Protein 4ALZ (pdb70)

Sequence (194 aa):
QLVEQEEVRRLLATAAYKKDVVLTSPKEGEPWLLTGYIQDNHARRLSSLQNNFLESSHGIPFRLELRSMEELRQQGAEFILQRLGYHHGGIEEVSLAPQAGWLQLNGEVSEEIQKQKIDSSLLQAEVPGLLGVENKVVRIAPNQRKRLDALLEQFGLDSSDFTTVNVKGELIELLRRGQVNDEKLSSFNQLQQQTFRRQEFGNRPKLELVNV

Structure (mmCIF, N/CA/C/O backbone):
data_4ALZ
#
_entry.id   4ALZ
#
_cell.length_a   37.990
_cell.length_b   51.550
_cell.length_c   50.630
_cell.angle_alpha   90.00
_cell.angle_beta   106.08
_cell.angle_gamma   90.00
#
_symmetry.space_group_name_H-M   'P 1 21 1'
#
loop_
_entity.id
_entity.type
_entity.pdbx_description
1 polymer 'YOP PROTEINS TRANSLOCATION PROTEIN D'
2 non-polymer 'PHOSPHATE ION'
3 non-polymer GLYCEROL
4 water water
#
loop_
_atom_site.group_PDB
_atom_site.id
_atom_site.type_symbol
_atom_site.label_atom_id
_atom_site.label_alt_id
_atom_site.label_comp_id
_atom_site.label_asym_id
_atom_site.label_entity_id
_atom_site.label_seq_id
_atom_site.pdbx_PDB_ins_code
_atom_site.Cartn_x
_atom_site.Cartn_y
_atom_site.Cartn_z
_atom_site.occupancy
_atom_site.B_iso_or_equiv
_atom_site.auth_seq_id
_atom_site.auth_comp_id
_atom_site.auth_asym_id
_atom_site.auth_atom_id
_atom_site.pdbx_PDB_model_num
ATOM 1 N N . GLN A 1 5 ? -13.181 -5.229 -26.495 1.00 45.28 154 GLN A N 1
ATOM 2 C CA . GLN A 1 5 ? -12.852 -6.334 -27.393 1.00 37.98 154 GLN A CA 1
ATOM 3 C C . GLN A 1 5 ? -12.001 -7.404 -26.701 1.00 35.22 154 GLN A C 1
ATOM 4 O O . GLN A 1 5 ? -11.948 -7.462 -25.467 1.00 28.04 154 GLN A O 1
ATOM 10 N N . LEU A 1 6 ? -11.327 -8.230 -27.501 1.00 26.15 155 LEU A N 1
ATOM 11 C CA . LEU A 1 6 ? -10.668 -9.441 -27.006 1.00 26.68 155 LEU A CA 1
ATOM 12 C C . LEU 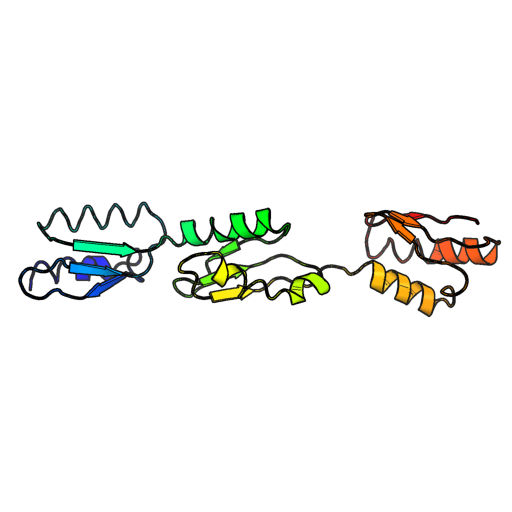A 1 6 ? -9.588 -9.203 -25.946 1.00 21.89 155 LEU A C 1
ATOM 13 O O . LEU A 1 6 ? -9.635 -9.803 -24.864 1.00 24.58 155 LEU A O 1
ATOM 18 N N . VAL A 1 7 ? -8.606 -8.370 -26.252 1.00 22.40 156 VAL A N 1
ATOM 19 C CA . VAL A 1 7 ? -7.534 -8.132 -25.291 1.00 21.03 156 VAL A CA 1
ATOM 20 C C . VAL A 1 7 ? -8.079 -7.518 -23.998 1.00 22.19 156 VAL A C 1
ATOM 21 O O . VAL A 1 7 ? -7.712 -7.961 -22.916 1.00 20.66 156 VAL A O 1
ATOM 25 N N . GLU A 1 8 ? -8.986 -6.549 -24.093 1.00 19.54 157 GLU A N 1
ATOM 26 C CA . GLU A 1 8 ? -9.618 -6.022 -22.881 1.00 17.35 157 GLU A CA 1
ATOM 27 C C . GLU A 1 8 ? -10.333 -7.114 -22.087 1.00 19.10 157 GLU A C 1
ATOM 28 O O . GLU A 1 8 ? -10.234 -7.159 -20.859 1.00 15.09 157 GLU A O 1
ATOM 34 N N . GLN A 1 9 ? -11.021 -8.015 -22.778 1.00 17.48 158 GLN A N 1
ATOM 35 C CA . GLN A 1 9 ? -11.675 -9.145 -22.119 1.00 17.82 158 GLN A CA 1
ATOM 36 C C . GLN A 1 9 ? -10.671 -10.049 -21.384 1.00 16.42 158 GLN A C 1
ATOM 37 O O . GLN A 1 9 ? -10.941 -10.484 -20.259 1.00 15.95 158 GLN A O 1
ATOM 43 N N A GLU A 1 10 ? -9.548 -10.341 -22.038 0.53 16.50 159 GLU A N 1
ATOM 44 N N B GLU A 1 10 ? -9.539 -10.335 -22.015 0.47 16.50 159 GLU A N 1
ATOM 45 C CA A GLU A 1 10 ? -8.476 -11.147 -21.453 0.53 18.29 159 GLU A CA 1
ATOM 46 C CA B GLU A 1 10 ? -8.510 -11.160 -21.394 0.47 18.28 159 GLU A CA 1
ATOM 47 C C A GLU A 1 10 ? -7.924 -10.481 -20.189 0.53 16.13 159 GLU A C 1
ATOM 48 C C B GLU A 1 10 ? -7.966 -10.471 -20.145 0.47 16.19 159 GLU A C 1
ATOM 49 O O A GLU A 1 10 ? -7.700 -11.138 -19.164 0.53 16.38 159 GLU A O 1
ATOM 50 O O B GLU A 1 10 ? -7.791 -11.098 -19.087 0.47 16.15 159 GLU A O 1
ATOM 61 N N . VAL A 1 11 ? -7.724 -9.171 -20.253 1.00 14.94 160 VAL A N 1
ATOM 62 C CA . VAL A 1 11 ? -7.211 -8.416 -19.116 1.00 14.36 160 VAL A CA 1
ATOM 63 C C . VAL A 1 11 ? -8.228 -8.400 -17.981 1.00 13.87 160 VAL A C 1
ATOM 64 O O . VAL A 1 11 ? -7.895 -8.650 -16.821 1.00 11.59 160 VAL A O 1
ATOM 68 N N . ARG A 1 12 ? -9.482 -8.125 -18.296 1.00 12.64 161 ARG A N 1
ATOM 69 C CA . ARG A 1 12 ? -10.494 -8.129 -17.266 1.00 12.15 161 ARG A CA 1
ATOM 70 C C . ARG A 1 12 ? -10.724 -9.517 -16.639 1.00 11.56 161 ARG A C 1
ATOM 71 O O . ARG A 1 12 ? -11.080 -9.609 -15.478 1.00 12.53 161 ARG A O 1
ATOM 79 N N . ARG A 1 13 ? -10.472 -10.587 -17.392 1.00 12.94 162 ARG A N 1
ATOM 80 C CA . ARG A 1 13 ? -10.560 -11.937 -16.822 1.00 12.86 162 ARG A CA 1
ATOM 81 C C . ARG A 1 13 ? -9.479 -12.100 -15.721 1.00 11.63 162 ARG A C 1
ATOM 82 O O . ARG A 1 13 ? -9.738 -12.672 -14.653 1.00 13.02 162 ARG A O 1
ATOM 90 N N . LEU A 1 14 ? -8.299 -11.546 -15.976 1.00 11.61 163 LEU A N 1
ATOM 91 C CA . LEU A 1 14 ? -7.213 -11.568 -14.994 1.00 9.87 163 LEU A CA 1
ATOM 92 C C . LEU A 1 14 ? -7.620 -10.715 -13.803 1.00 11.29 163 LEU A C 1
ATOM 93 O O . LEU A 1 14 ? -7.399 -11.081 -12.650 1.00 9.25 163 LEU A O 1
ATOM 98 N N . LEU A 1 15 ? -8.217 -9.560 -14.069 1.00 10.00 164 LEU A N 1
ATOM 99 C CA . LEU A 1 15 ? -8.657 -8.694 -12.982 1.00 9.52 164 LEU A CA 1
ATOM 100 C C . LEU A 1 15 ? -9.806 -9.263 -12.129 1.00 8.70 164 LEU A C 1
ATOM 101 O O . LEU A 1 15 ? -10.041 -8.806 -11.014 1.00 11.87 164 LEU A O 1
ATOM 106 N N . ALA A 1 16 ? -10.491 -10.287 -12.634 1.00 10.45 165 ALA A N 1
ATOM 107 C CA . ALA A 1 16 ? -11.528 -10.968 -11.862 1.00 11.51 165 ALA A CA 1
ATOM 108 C C . ALA A 1 16 ? -10.965 -12.020 -10.906 1.00 13.15 165 ALA A C 1
ATOM 109 O O . ALA A 1 16 ? -11.695 -12.587 -10.093 1.00 15.01 165 ALA A O 1
ATOM 111 N N . THR A 1 17 ? -9.652 -12.259 -10.972 1.00 9.33 166 THR A N 1
ATOM 112 C CA . THR A 1 17 ? -9.032 -13.183 -10.011 1.00 10.98 166 THR A CA 1
ATOM 113 C C . THR A 1 17 ? -8.767 -12.479 -8.685 1.00 8.77 166 THR A C 1
ATOM 114 O O . THR A 1 17 ? -8.715 -11.244 -8.600 1.00 10.62 166 THR A O 1
ATOM 118 N N . ALA A 1 18 ? -8.560 -13.273 -7.634 1.00 10.13 167 ALA A N 1
ATOM 119 C CA . ALA A 1 18 ? -8.475 -12.710 -6.304 1.00 10.42 167 ALA A CA 1
ATOM 120 C C . ALA A 1 18 ? -7.237 -11.821 -6.104 1.00 8.63 167 ALA A C 1
ATOM 121 O O . ALA A 1 18 ? -7.333 -10.817 -5.399 1.00 9.28 167 ALA A O 1
ATOM 123 N N . ALA A 1 19 ? -6.117 -12.138 -6.765 1.00 8.81 168 ALA A N 1
ATOM 124 C CA . ALA A 1 19 ? -4.906 -11.311 -6.620 1.00 8.92 168 ALA A CA 1
ATOM 125 C C . ALA A 1 19 ? -5.137 -9.886 -7.107 1.00 7.62 168 ALA A C 1
ATOM 126 O O . ALA A 1 19 ? -4.458 -8.953 -6.668 1.00 9.71 168 ALA A O 1
ATOM 128 N N . TYR A 1 20 ? -6.096 -9.690 -8.011 1.00 7.79 169 TYR A N 1
ATOM 129 C CA . TYR A 1 20 ? -6.308 -8.376 -8.611 1.00 8.41 169 TYR A CA 1
ATOM 130 C C . TYR A 1 20 ? -7.653 -7.774 -8.254 1.00 7.07 169 TYR A C 1
ATOM 131 O O . TYR A 1 20 ? -8.114 -6.833 -8.884 1.00 9.26 169 TYR A O 1
ATOM 140 N N A LYS A 1 21 ? -8.256 -8.299 -7.199 0.52 8.17 170 LYS A N 1
ATOM 141 N N B LYS A 1 21 ? -8.257 -8.298 -7.200 0.48 8.17 170 LYS A N 1
ATOM 142 C CA A LYS A 1 21 ? -9.586 -7.873 -6.765 0.52 9.97 170 LYS A CA 1
ATOM 143 C CA B LYS A 1 21 ? -9.588 -7.869 -6.776 0.48 9.97 170 LYS A CA 1
ATOM 144 C C A LYS A 1 21 ? -9.686 -6.397 -6.372 0.52 11.10 170 LYS A C 1
ATOM 145 C C B LYS A 1 21 ? -9.687 -6.396 -6.371 0.48 11.10 170 LYS A C 1
ATOM 146 O O A LYS A 1 21 ? -10.791 -5.855 -6.332 0.52 12.21 170 LYS A O 1
ATOM 147 O O B LYS A 1 21 ? -10.792 -5.854 -6.322 0.48 12.22 170 LYS A O 1
ATOM 158 N N . ASP A 1 22 ? -8.557 -5.744 -6.094 1.00 8.32 171 ASP A N 1
ATOM 159 C CA . ASP A 1 22 ? -8.558 -4.311 -5.758 1.00 8.26 171 ASP A CA 1
ATOM 160 C C . ASP A 1 22 ? -7.929 -3.420 -6.818 1.00 10.38 171 ASP A C 1
ATOM 161 O O . ASP A 1 22 ? -7.600 -2.270 -6.567 1.00 9.93 171 ASP A O 1
ATOM 166 N N . VAL A 1 23 ? -7.785 -3.959 -8.019 1.00 9.21 172 VAL A N 1
ATOM 167 C CA . VAL A 1 23 ? -7.254 -3.226 -9.161 1.00 9.40 172 VAL A CA 1
ATOM 168 C C . VAL A 1 23 ? -8.383 -2.856 -10.103 1.00 11.55 172 VAL A C 1
ATOM 169 O O . VAL A 1 23 ? -9.239 -3.684 -10.405 1.00 12.96 172 VAL A O 1
ATOM 173 N N . VAL A 1 24 ? -8.349 -1.598 -10.543 1.00 11.73 173 VAL A N 1
ATOM 174 C CA . VAL A 1 24 ? -9.316 -1.057 -11.476 1.00 15.96 173 VAL A CA 1
ATOM 175 C C . VAL A 1 24 ? -8.626 -0.750 -12.809 1.00 13.66 173 VAL A C 1
ATOM 176 O O . VAL A 1 24 ? -7.510 -0.211 -12.848 1.00 13.11 173 VAL A O 1
ATOM 180 N N . LEU A 1 25 ? -9.301 -1.092 -13.895 1.00 12.68 174 LEU A N 1
ATOM 181 C CA . LEU A 1 25 ? -8.851 -0.738 -15.233 1.00 15.45 174 LEU A CA 1
ATOM 182 C C . LEU A 1 25 ? -9.805 0.287 -15.801 1.00 14.53 174 LEU A C 1
ATOM 183 O O . LEU A 1 25 ? -11.020 0.056 -15.874 1.00 15.91 174 LEU A O 1
ATOM 188 N N . THR A 1 26 ? -9.250 1.422 -16.187 1.00 17.07 175 THR A N 1
ATOM 189 C CA . THR A 1 26 ? -10.026 2.405 -16.903 1.00 21.88 175 THR A CA 1
ATOM 190 C C . THR A 1 26 ? -9.573 2.321 -18.358 1.00 23.31 175 THR A C 1
ATOM 191 O O . THR A 1 26 ? -8.398 2.580 -18.676 1.00 25.44 175 THR A O 1
ATOM 195 N N . SER A 1 27 ? -10.498 1.907 -19.221 1.00 37.65 176 SER A N 1
ATOM 196 C CA . SER A 1 27 ? -10.211 1.680 -20.634 1.00 39.17 176 SER A CA 1
ATOM 197 C C . SER A 1 27 ? -9.721 2.969 -21.263 1.00 43.58 176 SER A C 1
ATOM 198 O O . SER A 1 27 ? -10.237 4.044 -20.956 1.00 37.22 176 SER A O 1
ATOM 201 N N . PRO A 1 28 ? -8.707 2.878 -22.134 1.00 39.20 177 PRO A N 1
ATOM 202 C CA . PRO A 1 28 ? -8.248 4.141 -22.693 1.00 47.28 177 PRO A CA 1
ATOM 203 C C . PRO A 1 28 ? -9.115 4.442 -23.893 1.00 52.79 177 PRO A C 1
ATOM 204 O O . PRO A 1 28 ? -9.915 3.600 -24.311 1.00 50.28 177 PRO A O 1
ATOM 208 N N . LYS A 1 29 ? -8.974 5.632 -24.447 1.00 53.92 178 LYS A N 1
ATOM 209 C CA . LYS A 1 29 ? -9.470 5.835 -25.785 1.00 52.20 178 LYS A CA 1
ATOM 210 C C . LYS A 1 29 ? -8.315 5.509 -26.704 1.00 54.08 178 LYS A C 1
ATOM 211 O O . LYS A 1 29 ? -7.256 5.077 -26.237 1.00 48.29 178 LYS A O 1
ATOM 217 N N . GLU A 1 30 ? -8.531 5.691 -28.001 1.00 50.96 179 GLU A N 1
ATOM 218 C CA . GLU A 1 30 ? -7.486 5.534 -29.003 1.00 44.38 179 GLU A CA 1
ATOM 219 C C . GLU A 1 30 ? -6.179 6.197 -28.570 1.00 39.82 179 GLU A C 1
ATOM 220 O O . GLU A 1 30 ? -6.167 7.371 -28.196 1.00 39.47 179 GLU A O 1
ATOM 226 N N . GLY A 1 31 ? -5.088 5.437 -28.596 1.00 35.21 180 GLY A N 1
ATOM 227 C CA . GLY A 1 31 ? -3.759 6.010 -28.452 1.00 36.96 180 GLY A CA 1
ATOM 228 C C . GLY A 1 31 ? -3.280 6.447 -27.077 1.00 40.18 180 GLY A C 1
ATOM 229 O O . GLY A 1 31 ? -2.156 6.937 -26.958 1.00 43.79 180 GLY A O 1
ATOM 230 N N . GLU A 1 32 ? -4.096 6.292 -26.036 1.00 31.89 181 GLU A N 1
ATOM 231 C CA . GLU A 1 32 ? -3.599 6.560 -24.683 1.00 37.89 181 GLU A CA 1
ATOM 232 C C . GLU A 1 32 ? -3.273 5.252 -23.969 1.00 24.71 181 GLU A C 1
ATOM 233 O O . GLU A 1 32 ? -3.818 4.211 -24.320 1.00 25.27 181 GLU A O 1
ATOM 239 N N . PRO A 1 33 ? -2.350 5.291 -22.992 1.00 27.18 182 PRO A N 1
ATOM 240 C CA . PRO A 1 33 ? -2.065 4.052 -22.261 1.00 24.79 182 PRO A CA 1
ATOM 241 C C . PRO A 1 33 ? -3.264 3.624 -21.414 1.00 20.77 182 PRO A C 1
ATOM 242 O O . PRO A 1 33 ? -4.028 4.465 -20.948 1.00 20.00 182 PRO A O 1
ATOM 246 N N . TRP A 1 34 ? -3.428 2.320 -21.241 1.00 19.20 183 TRP A N 1
ATOM 247 C CA . TRP A 1 34 ? -4.429 1.776 -20.330 1.00 15.17 183 TRP A CA 1
ATOM 248 C C . TRP A 1 34 ? -4.022 2.134 -18.899 1.00 13.89 183 TRP A C 1
ATOM 249 O O . TRP A 1 34 ? -2.861 1.955 -18.535 1.00 17.73 183 TRP A O 1
ATOM 260 N N . LEU A 1 35 ? -4.965 2.627 -18.095 1.00 13.22 184 LEU A N 1
ATOM 261 C CA . LEU A 1 35 ? -4.628 3.062 -16.741 1.00 17.35 184 LEU A CA 1
ATOM 262 C C . LEU A 1 35 ? -5.142 2.059 -15.711 1.00 14.30 184 LEU A C 1
ATOM 263 O O . LEU A 1 35 ? -6.327 1.737 -15.676 1.00 15.34 184 LEU A O 1
ATOM 268 N N . LEU A 1 36 ? -4.236 1.557 -14.875 1.00 12.08 185 LEU A N 1
ATOM 269 C CA . LEU A 1 36 ? -4.632 0.622 -13.820 1.00 13.38 185 LEU A CA 1
ATOM 270 C C . LEU A 1 36 ? -4.283 1.198 -12.472 1.00 12.21 185 LEU A C 1
ATOM 271 O O . LEU A 1 36 ? -3.134 1.594 -12.239 1.00 15.72 185 LEU A O 1
ATOM 276 N N . THR A 1 37 ? -5.277 1.262 -11.588 1.00 12.12 186 THR A N 1
ATOM 277 C CA . THR A 1 37 ? -5.103 1.897 -10.295 1.00 11.66 186 THR A CA 1
ATOM 278 C C . THR A 1 37 ? -5.636 0.989 -9.191 1.00 14.51 186 THR A C 1
ATOM 279 O O . THR A 1 37 ? -6.347 0.020 -9.450 1.00 10.57 186 THR A O 1
ATOM 283 N N . GLY A 1 38 ? -5.290 1.322 -7.955 1.00 14.32 187 GLY A N 1
ATOM 284 C CA . GLY A 1 38 ? -5.787 0.589 -6.806 1.00 11.51 187 GLY A CA 1
ATOM 285 C C . GLY A 1 38 ? -4.685 -0.075 -6.000 1.00 9.77 187 GLY A C 1
ATOM 286 O O . GLY A 1 38 ? -3.585 0.481 -5.833 1.00 11.44 187 GLY A O 1
ATOM 287 N N . TYR A 1 39 ? -4.969 -1.287 -5.528 1.00 8.70 188 TYR A N 1
ATOM 288 C CA . TYR A 1 39 ? -4.096 -1.981 -4.574 1.00 7.43 188 TYR A CA 1
ATOM 289 C C . TYR A 1 39 ? -3.865 -3.411 -4.979 1.00 8.96 188 TYR A C 1
ATOM 290 O O . TYR A 1 39 ? -4.740 -4.055 -5.583 1.00 10.23 188 TYR A O 1
ATOM 299 N N . ILE A 1 40 ? -2.687 -3.898 -4.628 1.00 8.39 189 IL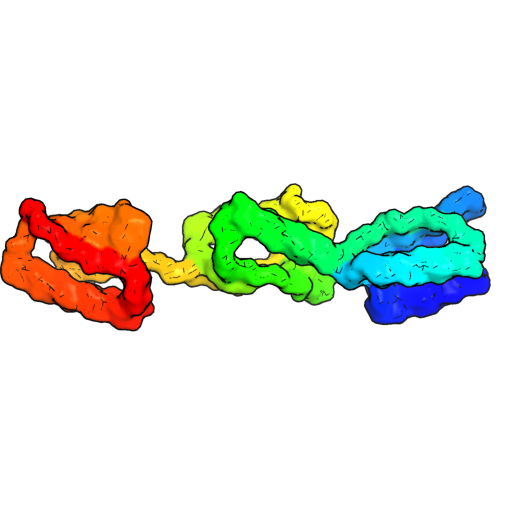E A N 1
ATOM 300 C CA . ILE A 1 40 ? -2.342 -5.311 -4.748 1.00 7.78 189 ILE A CA 1
ATOM 301 C C . ILE A 1 40 ? -1.755 -5.755 -3.416 1.00 9.61 189 ILE A C 1
ATOM 302 O O . ILE A 1 40 ? -1.400 -4.926 -2.568 1.00 9.87 189 ILE A O 1
ATOM 307 N N . GLN A 1 41 ? -1.650 -7.055 -3.195 1.00 9.76 190 GLN A N 1
ATOM 308 C CA . GLN A 1 41 ? -1.196 -7.531 -1.892 1.00 10.70 190 GLN A CA 1
ATOM 309 C C . GLN A 1 41 ? 0.280 -7.316 -1.714 1.00 11.28 190 GLN A C 1
ATOM 310 O O . GLN A 1 41 ? 0.726 -7.013 -0.570 1.00 12.73 190 GLN A O 1
ATOM 316 N N . ASP A 1 42 ? 1.054 -7.456 -2.779 1.00 9.93 191 ASP A N 1
ATOM 317 C CA . ASP A 1 42 ? 2.493 -7.212 -2.692 1.00 12.93 191 ASP A CA 1
ATOM 318 C C . ASP A 1 42 ? 3.071 -6.863 -4.052 1.00 13.29 191 ASP A C 1
ATOM 319 O O . ASP A 1 42 ? 2.404 -6.998 -5.100 1.00 12.58 191 ASP A O 1
ATOM 324 N N . ASN A 1 43 ? 4.313 -6.402 -4.045 1.00 12.88 192 ASN A N 1
ATOM 325 C CA . ASN A 1 43 ? 4.940 -5.945 -5.286 1.00 10.39 192 ASN A CA 1
ATOM 326 C C . ASN A 1 43 ? 5.053 -7.064 -6.321 1.00 11.33 192 ASN A C 1
ATOM 327 O O . ASN A 1 43 ? 4.970 -6.825 -7.522 1.00 14.20 192 ASN A O 1
ATOM 332 N N . HIS A 1 44 ? 5.234 -8.288 -5.852 1.00 11.29 193 HIS A N 1
ATOM 333 C CA . HIS A 1 44 ? 5.325 -9.424 -6.765 1.00 16.22 193 HIS A CA 1
ATOM 334 C C . HIS A 1 44 ? 4.096 -9.482 -7.661 1.00 14.43 193 HIS A C 1
ATOM 335 O O . HIS A 1 44 ? 4.212 -9.691 -8.873 1.00 16.12 193 HIS A O 1
ATOM 342 N N . ALA A 1 45 ? 2.911 -9.254 -7.100 1.00 15.12 194 ALA A N 1
ATOM 343 C CA . ALA A 1 45 ? 1.691 -9.282 -7.917 1.00 13.35 194 ALA A CA 1
ATOM 344 C C . ALA A 1 45 ? 1.660 -8.178 -9.005 1.00 11.85 194 ALA A C 1
ATOM 345 O O . ALA A 1 45 ? 1.131 -8.350 -10.103 1.00 12.74 194 ALA A O 1
ATOM 347 N N A ARG A 1 46 ? 2.241 -7.036 -8.666 0.54 13.92 195 ARG A N 1
ATOM 348 N N B ARG A 1 46 ? 2.238 -7.024 -8.691 0.46 13.92 195 ARG A N 1
ATOM 349 C CA A ARG A 1 46 ? 2.355 -5.951 -9.627 0.54 14.97 195 ARG A CA 1
ATOM 350 C CA B ARG A 1 46 ? 2.334 -5.962 -9.691 0.46 14.89 195 ARG A CA 1
ATOM 351 C C A ARG A 1 46 ? 3.206 -6.386 -10.813 0.54 14.18 195 ARG A C 1
ATOM 352 C C B ARG A 1 46 ? 3.208 -6.402 -10.849 0.46 14.22 195 ARG A C 1
ATOM 353 O O A ARG A 1 46 ? 2.893 -6.108 -11.969 0.54 13.77 195 ARG A O 1
ATOM 354 O O B ARG A 1 46 ? 2.913 -6.147 -12.018 0.46 13.74 195 ARG A O 1
ATOM 369 N N . LEU A 1 47 ? 4.318 -7.049 -10.527 1.00 13.38 196 LEU A N 1
ATOM 370 C CA . LEU A 1 47 ? 5.245 -7.431 -11.559 1.00 13.77 196 LEU A CA 1
ATOM 371 C C . LEU A 1 47 ? 4.599 -8.446 -12.498 1.00 10.91 196 LEU A C 1
ATOM 372 O O . LEU A 1 47 ? 4.788 -8.405 -13.720 1.00 14.16 196 LEU A O 1
ATOM 377 N N A SER A 1 48 ? 3.760 -9.319 -11.944 0.75 12.10 197 SER A N 1
ATOM 378 N N B SER A 1 48 ? 3.789 -9.336 -11.937 0.25 12.21 197 SER A N 1
ATOM 379 C CA A SER A 1 48 ? 3.075 -10.297 -12.774 0.75 11.61 197 SER A CA 1
ATOM 380 C CA B SER A 1 48 ? 3.089 -10.303 -12.768 0.25 11.76 197 SER A CA 1
ATOM 381 C C A SER A 1 48 ? 2.020 -9.663 -13.686 0.75 12.82 197 SER A C 1
ATOM 382 C C B SER A 1 48 ? 2.040 -9.658 -13.681 0.25 12.86 197 SER A C 1
ATOM 383 O O A SER A 1 48 ? 1.835 -10.071 -14.833 0.75 12.86 197 SER A O 1
ATOM 384 O O B SER A 1 48 ? 1.857 -10.079 -14.822 0.25 12.96 197 SER A O 1
ATOM 389 N N . LEU A 1 49 ? 1.358 -8.631 -13.182 1.00 11.66 198 LEU A N 1
ATOM 390 C CA . LEU A 1 49 ? 0.405 -7.901 -14.004 1.00 11.47 198 LEU A CA 1
ATOM 391 C C . LEU A 1 49 ? 1.112 -7.151 -15.123 1.00 13.60 198 LEU A C 1
ATOM 392 O O . LEU A 1 49 ? 0.644 -7.128 -16.257 1.00 12.39 198 LEU A O 1
ATOM 397 N N . GLN A 1 50 ? 2.252 -6.546 -14.807 1.00 12.98 199 GLN A N 1
ATOM 398 C CA . GLN A 1 50 ? 3.073 -5.874 -15.823 1.00 13.46 199 GLN A CA 1
ATOM 399 C C . GLN A 1 50 ? 3.435 -6.827 -16.921 1.00 14.76 199 GLN A C 1
ATOM 400 O O . GLN A 1 50 ? 3.328 -6.510 -18.108 1.00 16.40 199 GLN A O 1
ATOM 406 N N A ASN A 1 51 ? 3.901 -8.016 -16.528 0.61 15.24 200 ASN A N 1
ATOM 407 N N B ASN A 1 51 ? 3.861 -8.012 -16.526 0.39 15.27 200 ASN A N 1
ATOM 408 C CA A ASN A 1 51 ? 4.257 -9.071 -17.476 0.61 18.39 200 ASN A CA 1
ATOM 409 C CA B ASN A 1 51 ? 4.261 -8.994 -17.500 0.39 18.32 200 ASN A CA 1
ATOM 410 C C A ASN A 1 51 ? 3.108 -9.392 -18.413 0.61 14.58 200 ASN A C 1
ATOM 411 C C B ASN A 1 51 ? 3.111 -9.423 -18.413 0.39 14.67 200 ASN A C 1
ATOM 412 O O A ASN A 1 51 ? 3.284 -9.477 -19.624 0.61 17.79 200 ASN A O 1
ATOM 413 O O B ASN A 1 51 ? 3.292 -9.595 -19.617 0.39 17.80 200 ASN A O 1
ATOM 422 N N . PHE A 1 52 ? 1.922 -9.583 -17.836 1.00 12.44 201 PHE A N 1
ATOM 423 C CA . PHE A 1 52 ? 0.735 -9.922 -18.607 1.00 14.85 201 PHE A CA 1
ATOM 424 C C . PHE A 1 52 ? 0.375 -8.825 -19.600 1.00 14.77 201 PHE A C 1
ATOM 425 O O . PHE A 1 52 ? 0.094 -9.105 -20.774 1.00 15.64 201 PHE A O 1
ATOM 433 N N . LEU A 1 53 ? 0.388 -7.577 -19.140 1.00 13.50 202 LEU A N 1
ATOM 434 C CA . LEU A 1 53 ? 0.078 -6.462 -20.030 1.00 14.45 202 LEU A CA 1
ATOM 435 C C . LEU A 1 53 ? 1.093 -6.366 -21.176 1.00 14.32 202 LEU A C 1
ATOM 436 O O . LEU A 1 53 ? 0.699 -6.240 -22.337 1.00 18.06 202 LEU A O 1
ATOM 441 N N . GLU A 1 54 ? 2.382 -6.448 -20.861 1.00 14.88 203 GLU A N 1
ATOM 442 C CA . GLU A 1 54 ? 3.418 -6.403 -21.897 1.00 17.05 203 GLU A CA 1
ATOM 443 C C . GLU A 1 54 ? 3.290 -7.525 -22.920 1.00 20.15 203 GLU A C 1
ATOM 444 O O . GLU A 1 54 ? 3.582 -7.328 -24.102 1.00 21.93 203 GLU A O 1
ATOM 450 N N A SER A 1 55 ? 2.855 -8.695 -22.459 0.27 18.90 204 SER A N 1
ATOM 451 N N B SER A 1 55 ? 2.856 -8.706 -22.491 0.73 18.86 204 SER A N 1
ATOM 452 C CA A SER A 1 55 ? 2.641 -9.842 -23.338 0.27 20.40 204 SER A CA 1
ATOM 453 C CA B SER A 1 55 ? 2.720 -9.816 -23.430 0.73 20.34 204 SER A CA 1
ATOM 454 C C A SER A 1 55 ? 1.604 -9.555 -24.408 0.27 23.18 204 SER A C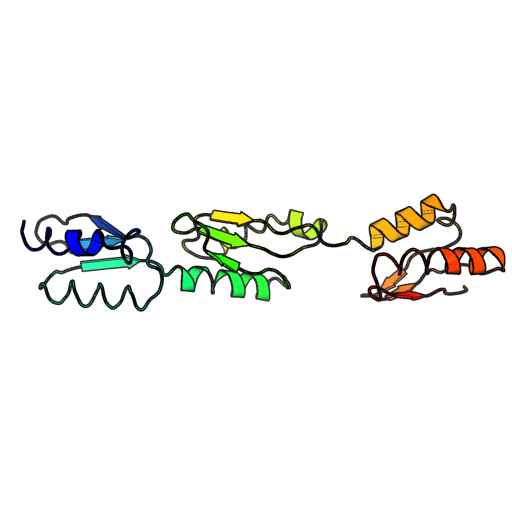 1
ATOM 455 C C B SER A 1 55 ? 1.546 -9.625 -24.391 0.73 23.22 204 SER A C 1
ATOM 456 O O A SER A 1 55 ? 1.653 -10.113 -25.503 0.27 27.16 204 SER A O 1
ATOM 457 O O B SER A 1 55 ? 1.439 -10.319 -25.402 0.73 27.89 204 SER A O 1
ATOM 462 N N . HIS A 1 56 ? 0.660 -8.683 -24.081 1.00 20.69 205 HIS A N 1
ATOM 463 C CA . HIS A 1 56 ? -0.443 -8.378 -24.979 1.00 22.04 205 HIS A CA 1
ATOM 464 C C . HIS A 1 56 ? -0.193 -7.125 -25.817 1.00 23.24 205 HIS A C 1
ATOM 465 O O . HIS A 1 56 ? -1.095 -6.643 -26.497 1.00 25.89 205 HIS A O 1
ATOM 472 N N . GLY A 1 57 ? 1.034 -6.612 -25.785 1.00 20.28 206 GLY A N 1
ATOM 473 C CA . GLY A 1 57 ? 1.370 -5.415 -26.544 1.00 24.40 206 GLY A CA 1
ATOM 474 C C . GLY A 1 57 ? 0.585 -4.177 -26.138 1.00 27.99 206 GLY A C 1
ATOM 475 O O . GLY A 1 57 ? 0.369 -3.280 -26.952 1.00 31.75 206 GLY A O 1
ATOM 476 N N . ILE A 1 58 ? 0.155 -4.138 -24.877 1.00 23.15 207 ILE A N 1
ATOM 477 C CA . ILE A 1 58 ? -0.658 -3.052 -24.338 1.00 23.13 207 ILE A CA 1
ATOM 478 C C . ILE A 1 58 ? 0.214 -1.925 -23.798 1.00 21.48 207 ILE A C 1
ATOM 479 O O . ILE A 1 58 ? 1.128 -2.173 -23.011 1.00 20.09 207 ILE A O 1
ATOM 484 N N . PRO A 1 59 ? -0.077 -0.674 -24.190 1.00 18.66 208 PRO A N 1
ATOM 485 C CA . PRO A 1 59 ? 0.619 0.435 -23.528 1.00 18.28 208 PRO A CA 1
ATOM 486 C C . PRO A 1 59 ? -0.129 0.732 -22.229 1.00 15.55 208 PRO A C 1
ATOM 487 O O . PRO A 1 59 ? -1.356 0.709 -22.237 1.00 17.56 208 PRO A O 1
ATOM 491 N N . PHE A 1 60 ? 0.584 0.996 -21.134 1.00 15.99 209 PHE A N 1
ATOM 492 C CA . PHE A 1 60 ? -0.110 1.107 -19.858 1.00 15.63 209 PHE A CA 1
ATOM 493 C C . PHE A 1 60 ? 0.645 1.973 -18.881 1.00 12.32 209 PHE A C 1
ATOM 494 O O . PHE A 1 60 ? 1.856 2.181 -19.034 1.00 17.45 209 PHE A O 1
ATOM 502 N N . ARG A 1 61 ? -0.080 2.439 -17.869 1.00 16.25 210 ARG A N 1
ATOM 503 C CA . ARG A 1 61 ? 0.506 3.096 -16.715 1.00 16.04 210 ARG A CA 1
ATOM 504 C C . ARG A 1 61 ? -0.095 2.409 -15.498 1.00 13.44 210 ARG A C 1
ATOM 505 O O . ARG A 1 61 ? -1.310 2.237 -15.425 1.00 17.39 210 ARG A O 1
ATOM 513 N N . LEU A 1 62 ? 0.767 1.970 -14.584 1.00 14.94 211 LEU A N 1
ATOM 514 C CA . LEU A 1 62 ? 0.317 1.442 -13.299 1.00 13.45 211 LEU A CA 1
ATOM 515 C C . LEU A 1 62 ? 0.422 2.502 -12.222 1.00 13.79 211 LEU A C 1
ATOM 516 O O . LEU A 1 62 ? 1.499 3.112 -12.019 1.00 17.93 211 LEU A O 1
ATOM 521 N N . GLU A 1 63 ? -0.679 2.713 -11.516 1.00 14.75 212 GLU A N 1
ATOM 522 C CA . GLU A 1 63 ? -0.684 3.489 -10.284 1.00 13.99 212 GLU A CA 1
ATOM 523 C C . GLU A 1 63 ? -1.225 2.596 -9.170 1.00 11.63 212 GLU A C 1
ATOM 524 O O . GLU A 1 63 ? -2.391 2.690 -8.771 1.00 14.31 212 GLU A O 1
ATOM 530 N N . LEU A 1 64 ? -0.364 1.712 -8.680 1.00 12.63 213 LEU A N 1
ATOM 531 C CA . LEU A 1 64 ? -0.765 0.690 -7.722 1.00 10.43 213 LEU A CA 1
ATOM 532 C C . LEU A 1 64 ? 0.048 0.790 -6.456 1.00 10.64 213 LEU A C 1
ATOM 533 O O . LEU A 1 64 ? 1.252 1.079 -6.509 1.00 14.96 213 LEU A O 1
ATOM 538 N N . ARG A 1 65 ? -0.591 0.490 -5.337 1.00 8.54 214 ARG A N 1
ATOM 539 C CA . ARG A 1 65 ? 0.158 0.365 -4.090 1.00 10.38 214 ARG A CA 1
ATOM 540 C C . ARG A 1 65 ? 0.088 -1.034 -3.523 1.00 9.93 214 ARG A C 1
ATOM 541 O O . ARG A 1 65 ? -0.947 -1.699 -3.612 1.00 11.62 214 ARG A O 1
ATOM 549 N N . SER A 1 66 ? 1.181 -1.473 -2.906 1.00 8.95 215 SER A N 1
ATOM 550 C CA . SER A 1 66 ? 1.274 -2.764 -2.238 1.00 8.27 215 SER A CA 1
ATOM 551 C C . SER A 1 66 ? 0.805 -2.665 -0.800 1.00 8.49 215 SER A C 1
ATOM 552 O O . SER A 1 66 ? 1.284 -1.826 -0.031 1.00 9.45 215 SER A O 1
ATOM 555 N N . MET A 1 67 ? -0.131 -3.518 -0.412 1.00 7.98 216 MET A N 1
ATOM 556 C CA . MET A 1 67 ? -0.594 -3.521 0.973 1.00 8.05 216 MET A CA 1
ATOM 557 C C . MET A 1 67 ? 0.521 -3.890 1.930 1.00 7.56 216 MET A C 1
ATOM 558 O O . MET A 1 67 ? 0.540 -3.392 3.058 1.00 8.25 216 MET A O 1
ATOM 563 N N . GLU A 1 68 ? 1.441 -4.745 1.512 1.00 7.82 217 GLU A N 1
ATOM 564 C CA . GLU A 1 68 ? 2.548 -5.085 2.393 1.00 8.98 217 GLU A CA 1
ATOM 565 C C . GLU A 1 68 ? 3.437 -3.874 2.566 1.00 9.29 217 GLU A C 1
ATOM 566 O O . GLU A 1 68 ? 3.947 -3.667 3.669 1.00 10.43 217 GLU A O 1
ATOM 572 N N . GLU A 1 69 ? 3.607 -3.061 1.533 1.00 7.54 218 GLU A N 1
ATOM 573 C CA . GLU A 1 69 ? 4.394 -1.829 1.678 1.00 7.46 218 GLU A CA 1
ATOM 574 C C . GLU A 1 69 ? 3.695 -0.804 2.556 1.00 8.22 218 GLU A C 1
ATOM 575 O O . G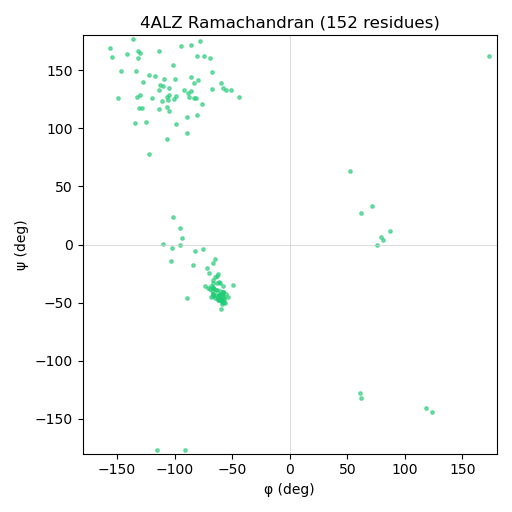LU A 1 69 ? 4.377 -0.120 3.340 1.00 8.38 218 GLU A O 1
ATOM 581 N N . LEU A 1 70 ? 2.378 -0.662 2.482 1.00 8.61 219 LEU A N 1
ATOM 582 C CA . LEU A 1 70 ? 1.629 0.189 3.407 1.00 8.72 219 LEU A CA 1
ATOM 583 C C . LEU A 1 70 ? 1.852 -0.310 4.838 1.00 8.31 219 LEU A C 1
ATOM 584 O O . LEU A 1 70 ? 2.092 0.484 5.754 1.00 8.69 219 LEU A O 1
ATOM 589 N N . ARG A 1 71 ? 1.712 -1.620 5.048 1.00 7.37 220 ARG A N 1
ATOM 590 C CA . ARG A 1 71 ? 1.882 -2.225 6.370 1.00 8.83 220 ARG A CA 1
ATOM 591 C C . ARG A 1 71 ? 3.302 -1.970 6.920 1.00 6.83 220 ARG A C 1
ATOM 592 O O . ARG A 1 71 ? 3.452 -1.563 8.104 1.00 8.30 220 ARG A O 1
ATOM 600 N N . GLN A 1 72 ? 4.328 -2.181 6.093 1.00 7.75 221 GLN A N 1
ATOM 601 C CA A GLN A 1 72 ? 5.691 -1.961 6.530 0.56 7.93 221 GLN A CA 1
ATOM 602 C CA B GLN A 1 72 ? 5.698 -1.945 6.508 0.44 7.96 221 GLN A CA 1
ATOM 603 C C . GLN A 1 72 ? 5.926 -0.477 6.814 1.00 8.7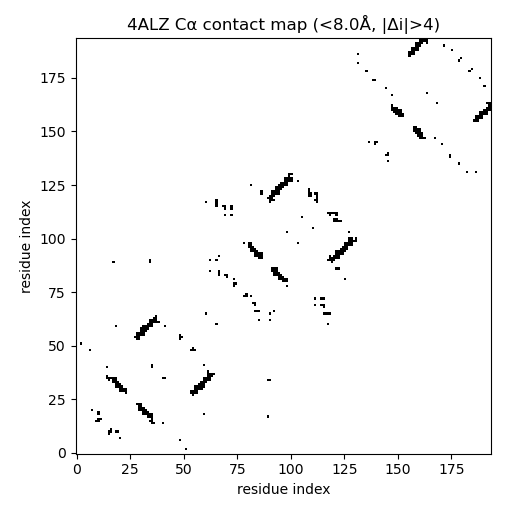2 221 GLN A C 1
ATOM 604 O O . GLN A 1 72 ? 6.602 -0.132 7.798 1.00 9.01 221 GLN A O 1
ATOM 615 N N . GLY A 1 73 ? 5.385 0.400 5.981 1.00 8.32 222 GLY A N 1
ATOM 616 C CA . GLY A 1 73 ? 5.461 1.835 6.204 1.00 8.53 222 GLY A CA 1
ATOM 617 C C . GLY A 1 73 ? 4.890 2.218 7.550 1.00 7.28 222 GLY A C 1
ATOM 618 O O . GLY A 1 73 ? 5.521 2.945 8.333 1.00 8.31 222 GLY A O 1
ATOM 619 N N . ALA A 1 74 ? 3.687 1.745 7.842 1.00 7.27 223 ALA A N 1
ATOM 620 C CA . ALA A 1 74 ? 3.084 2.028 9.124 1.00 6.34 223 ALA A CA 1
ATOM 621 C C . ALA A 1 74 ? 3.946 1.535 10.289 1.00 7.12 223 ALA A C 1
ATOM 622 O O . ALA A 1 74 ? 4.088 2.260 11.286 1.00 7.82 223 ALA A O 1
ATOM 624 N N . GLU A 1 75 ? 4.540 0.348 10.159 1.00 7.84 224 GLU A N 1
ATOM 625 C CA . GLU A 1 75 ? 5.426 -0.176 11.212 1.00 10.02 224 GLU A CA 1
ATOM 626 C C . GLU A 1 75 ? 6.587 0.778 11.422 1.00 9.69 224 GLU A C 1
ATOM 627 O O . GLU A 1 75 ? 6.957 1.087 12.575 1.00 9.52 224 GLU A O 1
ATOM 633 N N . PHE A 1 76 ? 7.203 1.238 10.341 1.00 7.96 225 PHE A N 1
ATOM 634 C CA . PHE A 1 76 ? 8.331 2.196 10.444 1.00 8.21 225 PHE A CA 1
ATOM 635 C C . PHE A 1 76 ? 7.912 3.513 11.124 1.00 7.30 225 PHE A C 1
ATOM 636 O O . PHE A 1 76 ? 8.653 4.067 11.967 1.00 9.49 225 PHE A O 1
ATOM 644 N N . ILE A 1 77 ? 6.732 4.014 10.824 1.00 7.88 226 ILE A N 1
ATOM 645 C CA . ILE A 1 77 ? 6.282 5.259 11.414 1.00 9.25 226 ILE A CA 1
ATOM 646 C C . ILE A 1 77 ? 6.047 5.052 12.887 1.00 8.91 226 ILE A C 1
ATOM 647 O O . ILE A 1 77 ? 6.453 5.875 13.696 1.00 8.82 226 ILE A O 1
ATOM 652 N N . LEU A 1 78 ? 5.388 3.976 13.271 1.00 7.88 227 LEU A N 1
ATOM 653 C CA . LEU A 1 78 ? 5.172 3.738 14.691 1.00 9.20 227 LEU A CA 1
ATOM 654 C C . LEU A 1 78 ? 6.481 3.629 15.448 1.00 9.62 227 LEU A C 1
ATOM 655 O O . LEU A 1 78 ? 6.610 4.209 16.522 1.00 11.04 227 LEU A O 1
ATOM 660 N N . GLN A 1 79 ? 7.451 2.927 14.881 1.00 9.04 228 GLN A N 1
ATOM 661 C CA . GLN A 1 79 ? 8.771 2.791 15.507 1.00 10.45 228 GLN A CA 1
ATOM 662 C C . GLN A 1 79 ? 9.439 4.131 15.689 1.00 12.62 228 GLN A C 1
ATOM 663 O O . GLN A 1 79 ? 9.947 4.443 16.779 1.00 11.90 228 GLN A O 1
ATOM 669 N N . ARG A 1 80 ? 9.443 4.956 14.662 1.00 10.76 229 ARG A N 1
ATOM 670 C CA . ARG A 1 80 ? 10.195 6.198 14.783 1.00 12.10 229 ARG A CA 1
ATOM 671 C C . ARG A 1 80 ? 9.512 7.196 15.731 1.00 12.93 229 ARG A C 1
ATOM 672 O O . ARG A 1 80 ? 10.166 8.127 16.244 1.00 15.66 229 ARG A O 1
ATOM 680 N N . LEU A 1 81 ? 8.213 7.022 15.964 1.00 11.20 230 LEU A N 1
ATOM 681 C CA . LEU A 1 81 ? 7.451 7.893 16.863 1.00 13.99 230 LEU A CA 1
ATOM 682 C C . LEU A 1 81 ? 7.383 7.327 18.288 1.00 15.80 230 LEU A C 1
ATOM 683 O O . LEU A 1 81 ? 6.658 7.886 19.130 1.00 17.02 230 LEU A O 1
ATOM 688 N N . GLY A 1 82 ? 8.101 6.232 18.541 1.00 13.01 231 GLY A N 1
ATOM 689 C CA . GLY A 1 82 ? 8.274 5.734 19.907 1.00 14.49 231 GLY A CA 1
ATOM 690 C C . GLY A 1 82 ? 7.202 4.787 20.415 1.00 18.56 231 GLY A C 1
ATOM 691 O O . GLY A 1 82 ? 7.146 4.499 21.615 1.00 21.75 231 GLY A O 1
ATOM 692 N N . TYR A 1 83 ? 6.346 4.309 19.520 1.00 13.70 232 TYR A N 1
ATOM 693 C CA . TYR A 1 83 ? 5.327 3.338 19.847 1.00 16.58 232 TYR A CA 1
ATOM 694 C C . TYR A 1 83 ? 5.953 1.963 19.744 1.00 20.26 232 TYR A C 1
ATOM 695 O O . TYR A 1 83 ? 6.456 1.578 18.679 1.00 29.99 232 TYR A O 1
ATOM 704 N N A HIS A 1 84 ? 5.974 1.263 20.868 0.48 18.00 233 HIS A N 1
ATOM 705 N N B HIS A 1 84 ? 5.890 1.167 20.809 0.52 18.18 233 HIS A N 1
ATOM 706 C CA A HIS A 1 84 ? 6.291 -0.149 20.866 0.48 19.87 233 HIS A CA 1
ATOM 707 C CA B HIS A 1 84 ? 6.499 -0.168 20.775 0.52 19.99 233 HIS A CA 1
ATOM 708 C C A HIS A 1 84 ? 5.072 -0.936 21.338 0.48 12.81 233 HIS A C 1
ATOM 709 C C B HIS A 1 84 ? 5.541 -1.358 20.938 0.52 15.59 233 HIS A C 1
ATOM 710 O O A HIS A 1 84 ? 4.150 -0.377 21.945 0.48 18.15 233 HIS A O 1
ATOM 711 O O B HIS A 1 84 ? 5.856 -2.476 20.524 0.52 19.16 233 HIS A O 1
ATOM 724 N N A GLY A 1 85 ? 5.040 -2.222 21.013 0.48 16.82 234 GLY A N 1
ATOM 725 N N B GLY A 1 85 ? 4.372 -1.115 21.517 0.52 11.66 234 GLY A N 1
ATOM 726 C CA A GLY A 1 85 ? 3.913 -3.054 21.394 0.48 22.44 234 GLY A CA 1
ATOM 727 C CA B GLY A 1 85 ? 3.453 -2.200 21.799 0.52 18.36 234 GLY A CA 1
ATOM 728 C C A GLY A 1 85 ? 2.618 -2.837 20.617 0.48 22.07 234 GLY A C 1
ATOM 729 C C B GLY A 1 85 ? 2.355 -2.328 20.768 0.52 22.84 234 GLY A C 1
ATOM 730 O O A GLY A 1 85 ? 1.557 -3.276 21.057 0.48 24.01 234 GLY A O 1
ATOM 731 O O B GLY A 1 85 ? 1.203 -2.616 21.122 0.52 18.29 234 GLY A O 1
ATOM 732 N N . ILE A 1 86 ? 2.688 -2.130 19.490 1.00 22.98 235 ILE A N 1
ATOM 733 C CA . ILE A 1 86 ? 1.613 -2.122 18.488 1.00 21.56 235 ILE A CA 1
ATOM 734 C C . ILE A 1 86 ? 1.970 -2.953 17.281 1.00 18.56 235 ILE A C 1
ATOM 735 O O . ILE A 1 86 ? 3.027 -2.756 16.670 1.00 23.05 235 ILE A O 1
ATOM 740 N N . GLU A 1 87 ? 1.077 -3.870 16.933 1.00 13.68 236 GLU A N 1
ATOM 741 C CA A GLU A 1 87 ? 1.278 -4.701 15.756 0.52 16.90 236 GLU A CA 1
ATOM 742 C CA B GLU A 1 87 ? 1.226 -4.756 15.782 0.48 16.96 236 GLU A CA 1
ATOM 743 C C . GLU A 1 87 ? 0.334 -4.284 14.631 1.00 13.13 236 GLU A C 1
ATOM 744 O O . GLU A 1 87 ? -0.848 -3.992 14.843 1.00 12.63 236 GLU A O 1
ATOM 755 N N . VAL A 1 88 ? 0.897 -4.214 13.428 1.00 11.36 237 VAL A N 1
ATOM 756 C CA . VAL A 1 88 ? 0.191 -3.746 12.247 1.00 11.91 237 VAL A CA 1
ATOM 757 C C . VAL A 1 88 ? -0.130 -4.929 11.352 1.00 10.59 237 VAL A C 1
ATOM 758 O O . VAL A 1 88 ? 0.753 -5.714 10.999 1.00 13.32 237 VAL A O 1
ATOM 762 N N . SER A 1 89 ? -1.402 -5.047 10.988 1.00 10.55 238 SER A N 1
ATOM 763 C CA . SER A 1 89 ? -1.828 -6.084 10.063 1.00 11.51 238 SER A CA 1
ATOM 764 C C . SER A 1 89 ? -2.797 -5.468 9.061 1.00 11.28 238 SER A C 1
ATOM 765 O O . SER A 1 89 ? -3.154 -4.292 9.150 1.00 9.76 238 SER A O 1
ATOM 768 N N . LEU A 1 90 ? -3.224 -6.272 8.107 1.00 11.86 239 LEU A N 1
ATOM 769 C CA . LEU A 1 90 ? -4.202 -5.819 7.118 1.00 10.79 239 LEU A CA 1
ATOM 770 C C . LEU A 1 90 ? -5.626 -5.856 7.669 1.00 12.60 239 LEU A C 1
ATOM 771 O O . LEU A 1 90 ? -6.000 -6.778 8.405 1.00 17.44 239 LEU A O 1
ATOM 776 N N . ALA A 1 91 ? -6.424 -4.848 7.313 1.00 11.91 240 ALA A N 1
ATOM 777 C CA . ALA A 1 91 ? -7.857 -4.803 7.631 1.00 13.12 240 ALA A CA 1
ATOM 778 C C . ALA A 1 91 ? -8.664 -5.372 6.439 1.00 13.67 240 ALA A C 1
ATOM 779 O O . ALA A 1 91 ? -8.103 -5.618 5.371 1.00 13.54 240 ALA A O 1
ATOM 781 N N . PRO A 1 92 ? -9.985 -5.581 6.611 1.00 13.90 241 PRO A N 1
ATOM 782 C CA . PRO A 1 92 ? -10.740 -6.161 5.499 1.00 15.16 241 PRO A CA 1
ATOM 783 C C . PRO A 1 92 ? -10.849 -5.258 4.256 1.00 17.44 241 PRO A C 1
ATOM 784 O O . PRO A 1 92 ? -10.940 -5.803 3.151 1.00 18.55 241 PRO A O 1
ATOM 788 N N . GLN A 1 93 ? -10.853 -3.936 4.410 1.00 13.97 242 GLN A N 1
ATOM 789 C CA . GLN A 1 93 ? -11.033 -3.041 3.259 1.00 12.24 242 GLN A CA 1
ATOM 790 C C . GLN A 1 93 ? -9.730 -2.740 2.548 1.00 14.58 242 GLN A C 1
ATOM 791 O O . GLN A 1 93 ? -8.675 -2.592 3.186 1.00 11.37 242 GLN A O 1
ATOM 797 N N . ALA A 1 94 ? -9.801 -2.623 1.227 1.00 12.72 243 ALA A N 1
ATOM 798 C CA . ALA A 1 94 ? -8.636 -2.233 0.446 1.00 12.03 243 ALA A CA 1
ATOM 799 C C . ALA A 1 94 ? -8.057 -0.906 0.952 1.00 9.48 243 ALA A C 1
ATOM 800 O O . ALA A 1 94 ? -8.798 0.043 1.225 1.00 9.62 243 ALA A O 1
ATOM 802 N N . GLY A 1 95 ? -6.738 -0.865 1.134 1.00 8.98 244 GLY A N 1
ATOM 803 C CA . GLY A 1 95 ? -6.097 0.363 1.586 1.00 8.63 244 GLY A CA 1
ATOM 804 C C . GLY A 1 95 ? -6.170 0.629 3.095 1.00 7.25 244 GLY A C 1
ATOM 805 O O . GLY A 1 95 ? -5.747 1.694 3.557 1.00 8.46 244 GLY A O 1
ATOM 806 N N . TRP A 1 96 ? -6.738 -0.312 3.863 1.00 7.70 245 TRP A N 1
ATOM 807 C CA . TRP A 1 96 ? -6.910 -0.151 5.297 1.00 6.86 245 TRP A CA 1
ATOM 808 C C . TRP A 1 96 ? -5.973 -1.083 6.055 1.00 7.82 245 TRP A C 1
ATOM 809 O O . TRP A 1 96 ? -5.714 -2.212 5.635 1.00 9.69 245 TRP A O 1
ATOM 820 N N . LEU A 1 97 ? -5.457 -0.577 7.172 1.00 7.31 246 LEU A N 1
ATOM 821 C CA . LEU A 1 97 ? -4.670 -1.383 8.105 1.00 6.81 246 LEU A CA 1
ATOM 822 C C . LEU A 1 97 ? -5.404 -1.539 9.424 1.00 7.76 246 LEU A C 1
ATOM 823 O O . LEU A 1 97 ? -6.341 -0.818 9.714 1.00 9.51 246 LEU A O 1
ATOM 828 N N . GLN A 1 98 ? -4.926 -2.477 10.238 1.00 9.19 247 GLN A N 1
ATOM 829 C CA . GLN A 1 98 ? -5.456 -2.696 11.581 1.00 10.94 247 GLN A CA 1
ATOM 830 C C . GLN A 1 98 ? -4.313 -2.665 12.591 1.00 10.33 247 GLN A C 1
ATOM 831 O O . GLN A 1 98 ? -3.209 -3.142 12.312 1.00 10.15 247 GLN A O 1
ATOM 837 N N . LEU A 1 99 ? -4.576 -2.038 13.733 1.00 9.83 248 LEU A N 1
ATOM 838 C CA . LEU A 1 99 ? -3.637 -1.994 14.861 1.00 10.20 248 LEU A CA 1
ATOM 839 C C . LEU A 1 99 ? -4.144 -2.827 16.027 1.00 10.49 248 LEU A C 1
ATOM 840 O O . LEU A 1 99 ? -5.313 -2.774 16.364 1.00 11.75 248 LEU A O 1
ATOM 845 N N . ASN A 1 100 ? -3.233 -3.588 16.615 1.00 11.28 249 ASN A N 1
ATOM 846 C CA . ASN A 1 100 ? -3.522 -4.303 17.856 1.00 12.07 249 ASN A CA 1
ATOM 847 C C . ASN A 1 100 ? -2.398 -4.059 18.837 1.00 15.60 249 ASN A C 1
ATOM 848 O O . ASN A 1 100 ? -1.294 -3.699 18.451 1.00 13.51 249 ASN A O 1
ATOM 853 N N . GLY A 1 101 ? -2.684 -4.292 20.117 1.00 13.29 250 GLY A N 1
ATOM 854 C CA . GLY A 1 101 ? -1.697 -4.155 21.187 1.00 16.09 250 GLY A CA 1
ATOM 855 C C . GLY A 1 101 ? -2.208 -3.173 22.228 1.00 14.17 250 GLY A C 1
ATOM 856 O O . GLY A 1 101 ? -3.406 -3.117 22.480 1.00 14.91 250 GLY A O 1
ATOM 857 N N . GLU A 1 102 ? -1.314 -2.381 22.813 1.00 15.69 251 GLU A N 1
ATOM 858 C CA . GLU A 1 102 ? -1.707 -1.445 23.862 1.00 19.35 251 GLU A CA 1
ATOM 859 C C . GLU A 1 102 ? -0.903 -0.142 23.880 1.00 22.30 251 GLU A C 1
ATOM 860 O O . GLU A 1 102 ? 0.278 -0.119 23.514 1.00 28.60 251 GLU A O 1
ATOM 866 N N . VAL A 1 103 ? -1.557 0.934 24.315 1.00 20.37 252 VAL A N 1
ATOM 867 C CA . VAL A 1 103 ? -0.913 2.232 24.517 1.00 24.76 252 VAL A CA 1
ATOM 868 C C . VAL A 1 103 ? -1.484 2.896 25.772 1.00 24.63 252 VAL A C 1
ATOM 869 O O . VAL A 1 103 ? -2.548 2.505 26.261 1.00 21.74 252 VAL A O 1
ATOM 873 N N . SER A 1 104 ? -0.791 3.909 26.281 1.00 28.69 253 SER A N 1
ATOM 874 C CA . SER A 1 104 ? -1.274 4.633 27.447 1.00 31.97 253 SER A CA 1
ATOM 875 C C . SER A 1 104 ? -2.441 5.542 27.074 1.00 30.05 253 SER A C 1
ATOM 876 O O . SER A 1 104 ? -2.654 5.838 25.897 1.00 29.64 253 SER A O 1
ATOM 879 N N . GLU A 1 105 ? -3.196 5.969 28.082 1.00 33.79 254 GLU A N 1
ATOM 880 C CA . GLU A 1 105 ? -4.347 6.841 27.886 1.00 34.23 254 GLU A CA 1
ATOM 881 C C . GLU A 1 105 ? -3.935 8.145 27.211 1.00 28.96 254 GLU A C 1
ATOM 882 O O . GLU A 1 105 ? -4.547 8.572 26.231 1.00 34.78 254 GLU A O 1
ATOM 888 N N . GLU A 1 106 ? -2.894 8.774 27.749 1.00 30.82 255 GLU A N 1
ATOM 889 C CA . GLU A 1 106 ? -2.354 10.008 27.186 1.00 32.80 255 GLU A CA 1
ATOM 890 C C . GLU A 1 106 ? -2.001 9.885 25.706 1.00 33.79 255 GLU A C 1
ATOM 891 O O . GLU A 1 106 ? -2.327 10.761 24.900 1.00 33.98 255 GLU A O 1
ATOM 897 N N . ILE A 1 107 ? -1.335 8.789 25.361 1.00 32.64 256 ILE A N 1
ATOM 898 C CA . ILE A 1 107 ? -0.874 8.551 23.999 1.00 27.93 256 ILE A CA 1
ATOM 899 C C . ILE A 1 107 ? -2.023 8.246 23.024 1.00 30.80 256 ILE A C 1
ATOM 900 O O . ILE A 1 107 ? -2.004 8.680 21.868 1.00 29.36 256 ILE A O 1
ATOM 905 N N . GLN A 1 108 ? -3.030 7.506 23.491 1.00 22.30 257 GLN A N 1
ATOM 906 C CA . GLN A 1 108 ? -4.267 7.335 22.731 1.00 21.43 257 GLN A CA 1
ATOM 907 C C . GLN A 1 108 ? -4.835 8.669 22.245 1.00 31.25 257 GLN A C 1
ATOM 908 O O . GLN A 1 108 ? -5.407 8.757 21.156 1.00 22.86 257 GLN A O 1
ATOM 914 N N . LYS A 1 109 ? -4.677 9.716 23.049 1.00 31.10 258 LYS A N 1
ATOM 915 C CA . LYS A 1 109 ? -5.221 11.018 22.675 1.00 32.09 258 LYS A CA 1
ATOM 916 C C . LYS A 1 109 ? -4.560 11.615 21.434 1.00 29.56 258 LYS A C 1
ATOM 917 O O . LYS A 1 109 ? -5.064 12.593 20.886 1.00 26.71 258 LYS A O 1
ATOM 923 N N . GLN A 1 110 ? -3.434 11.041 21.008 1.00 27.68 259 GLN A N 1
ATOM 924 C CA . GLN A 1 110 ? -2.718 11.530 19.822 1.00 27.64 259 GLN A CA 1
ATOM 925 C C . GLN A 1 110 ? -3.388 11.147 18.499 1.00 28.95 259 GLN A C 1
ATOM 926 O O . GLN A 1 110 ? -2.929 11.578 17.436 1.00 28.31 259 GLN A O 1
ATOM 932 N N . LYS A 1 111 ? -4.470 10.366 18.576 1.00 25.39 260 LYS A N 1
ATOM 933 C CA . LYS A 1 111 ? -5.266 9.946 17.420 1.00 21.01 260 LYS A CA 1
ATOM 934 C C . LYS A 1 111 ? -4.369 9.314 16.354 1.00 16.76 260 LYS A C 1
ATOM 935 O O . LYS A 1 111 ? -4.255 9.833 15.232 1.00 16.43 260 LYS A O 1
ATOM 941 N N . ILE A 1 112 ? -3.745 8.203 16.715 1.00 16.88 261 ILE A N 1
ATOM 942 C CA . ILE A 1 112 ? -2.729 7.586 15.872 1.00 14.74 261 ILE A CA 1
ATOM 943 C C . ILE A 1 112 ? -3.257 7.101 14.522 1.00 14.26 261 ILE A C 1
ATOM 944 O O . ILE A 1 112 ? -2.486 7.043 13.567 1.00 14.17 261 ILE A O 1
ATOM 949 N N . ASP A 1 113 ? -4.539 6.765 14.419 1.00 14.26 262 ASP A N 1
ATOM 950 C CA . ASP A 1 113 ? -5.105 6.369 13.126 1.00 13.56 262 ASP A CA 1
ATOM 951 C C . ASP A 1 113 ? -4.955 7.473 12.069 1.00 13.46 262 ASP A C 1
ATOM 952 O O . ASP A 1 113 ? -4.429 7.243 10.979 1.00 11.82 262 ASP A O 1
ATOM 957 N N . SER A 1 114 ? -5.379 8.680 12.414 1.00 15.14 263 SER A N 1
ATOM 958 C CA A SER A 1 114 ? -5.266 9.775 11.465 0.50 15.10 263 SER A CA 1
ATOM 959 C CA B SER A 1 114 ? -5.270 9.831 11.524 0.50 15.13 263 SER A CA 1
ATOM 960 C C . SER A 1 114 ? -3.805 10.185 11.279 1.00 13.17 263 SER A C 1
ATOM 961 O O . SER A 1 114 ? -3.417 10.575 10.168 1.00 13.93 263 SER A O 1
ATOM 966 N N . LEU A 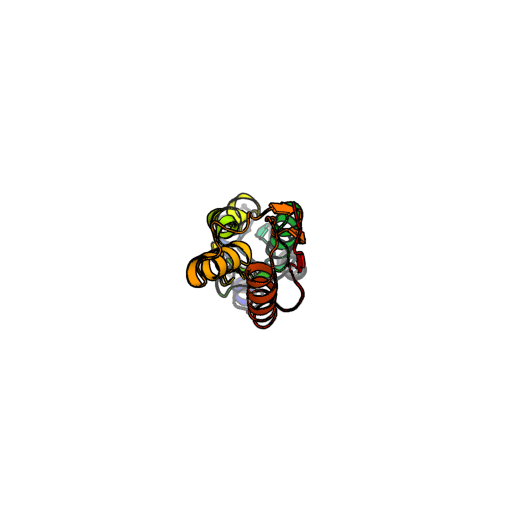1 115 ? -2.990 10.049 12.315 1.00 11.76 264 LEU A N 1
ATOM 967 C CA . LEU A 1 115 ? -1.571 10.360 12.197 1.00 12.59 264 LEU A CA 1
ATOM 968 C C . LEU A 1 115 ? -0.863 9.409 11.204 1.00 7.77 264 LEU A C 1
ATOM 969 O O . LEU A 1 115 ? -0.082 9.852 10.326 1.00 9.05 264 LEU A O 1
ATOM 974 N N . LEU A 1 116 ? -1.172 8.117 11.300 1.00 8.79 265 LEU A N 1
ATOM 975 C CA . LEU A 1 116 ? -0.672 7.149 10.332 1.00 9.10 265 LEU A CA 1
ATOM 976 C C . LEU A 1 116 ? -1.121 7.495 8.925 1.00 7.23 265 LEU A C 1
ATOM 977 O O . LEU A 1 116 ? -0.341 7.401 7.996 1.00 7.18 265 LEU A O 1
ATOM 982 N N . GLN A 1 117 ? -2.381 7.901 8.753 1.00 6.75 266 GLN A N 1
ATOM 983 C CA . GLN A 1 117 ? -2.788 8.377 7.438 1.00 8.30 266 GLN A CA 1
ATOM 984 C C . GLN A 1 117 ? -1.990 9.551 6.890 1.00 9.56 266 GLN A C 1
ATOM 985 O O . GLN A 1 117 ? -1.718 9.592 5.694 1.00 10.17 266 GLN A O 1
ATOM 991 N N . ALA A 1 118 ? -1.569 10.463 7.772 1.00 7.49 267 ALA A N 1
ATOM 992 C CA . ALA A 1 118 ? -0.752 11.585 7.339 1.00 8.29 267 ALA A CA 1
ATOM 993 C C . ALA A 1 118 ? 0.655 11.134 6.938 1.00 8.28 267 ALA A C 1
ATOM 994 O O . ALA A 1 118 ? 1.319 11.788 6.141 1.00 9.78 267 ALA A O 1
ATOM 996 N N . GLU A 1 119 ? 1.101 10.007 7.485 1.00 7.26 268 GLU A N 1
ATOM 997 C CA . GLU A 1 119 ? 2.490 9.573 7.352 1.00 7.13 268 GLU A CA 1
ATOM 998 C C . GLU A 1 119 ? 2.729 8.448 6.344 1.00 8.32 268 GLU A C 1
ATOM 999 O O . GLU A 1 119 ? 3.865 8.156 5.989 1.00 10.36 268 GLU A O 1
ATOM 1005 N N . VAL A 1 120 ? 1.652 7.792 5.919 1.00 8.07 269 VAL A N 1
ATOM 1006 C CA . VAL A 1 120 ? 1.776 6.626 5.058 1.00 8.91 269 VAL A CA 1
ATOM 1007 C C . VAL A 1 120 ? 0.953 6.852 3.798 1.00 6.62 269 VAL A C 1
ATOM 1008 O O . VAL A 1 120 ? -0.287 6.829 3.824 1.00 9.01 269 VAL A O 1
ATOM 1012 N N . PRO A 1 121 ? 1.629 7.130 2.684 1.00 8.34 270 PRO A N 1
ATOM 1013 C CA . PRO A 1 121 ? 0.888 7.409 1.448 1.00 7.04 270 PRO A CA 1
ATOM 1014 C C . PRO A 1 121 ? -0.039 6.282 1.018 1.00 6.99 270 PRO A C 1
ATOM 1015 O O . PRO A 1 121 ? 0.315 5.100 1.059 1.00 9.57 270 PRO A O 1
ATOM 1019 N N . GLY A 1 122 ? -1.261 6.672 0.650 1.00 7.05 271 GLY A N 1
ATOM 1020 C CA . GLY A 1 122 ? -2.276 5.744 0.196 1.00 8.73 271 GLY A CA 1
ATOM 1021 C C . GLY A 1 122 ? -3.012 4.983 1.285 1.00 8.00 271 GLY A C 1
ATOM 1022 O O . GLY A 1 122 ? -3.814 4.082 0.985 1.00 9.33 271 GLY A O 1
ATOM 1023 N N . LEU A 1 123 ? -2.775 5.321 2.555 1.00 6.45 272 LEU A N 1
ATOM 1024 C CA . LEU A 1 123 ? -3.492 4.669 3.638 1.00 6.08 272 LEU A CA 1
ATOM 1025 C C . LEU A 1 123 ? -4.881 5.283 3.791 1.00 7.35 272 LEU A C 1
ATOM 1026 O O . LEU A 1 123 ? -5.037 6.443 4.196 1.00 8.23 272 LEU A O 1
ATOM 1031 N N . LEU A 1 124 ? -5.888 4.485 3.463 1.00 6.24 273 LEU A N 1
ATOM 1032 C CA . LEU A 1 124 ? -7.265 4.985 3.404 1.00 5.63 273 LEU A CA 1
ATOM 1033 C C . LEU A 1 124 ? -7.959 4.998 4.757 1.00 7.05 273 LEU A C 1
ATOM 1034 O O . LEU A 1 124 ? -8.991 5.649 4.929 1.00 8.36 273 LEU A O 1
ATOM 1039 N N . GLY A 1 125 ? -7.428 4.265 5.734 1.00 6.61 274 GLY A N 1
ATOM 1040 C CA . GLY A 1 125 ? -8.030 4.206 7.048 1.00 7.42 274 GLY A CA 1
ATOM 1041 C C . GLY A 1 125 ? -7.331 3.180 7.898 1.00 8.86 274 GLY A C 1
ATOM 1042 O O . GLY A 1 125 ? -6.587 2.348 7.392 1.00 7.24 274 GLY A O 1
ATOM 1043 N N . VAL A 1 126 ? -7.550 3.294 9.207 1.00 9.48 275 VAL A N 1
ATOM 1044 C CA . VAL A 1 126 ? -6.986 2.362 10.170 1.00 9.50 275 VAL A CA 1
ATOM 1045 C C . VAL A 1 126 ? -8.061 1.938 11.126 1.00 9.65 275 VAL A C 1
ATOM 1046 O O . VAL A 1 126 ? -8.729 2.793 11.725 1.00 15.79 275 VAL A O 1
ATOM 1050 N N . GLU A 1 127 ? -8.225 0.634 11.262 1.00 10.21 276 GLU A N 1
ATOM 1051 C CA . GLU A 1 127 ? -9.072 0.096 12.330 1.00 14.54 276 GLU A CA 1
ATOM 1052 C C . GLU A 1 127 ? -8.207 -0.120 13.574 1.00 12.43 276 GLU A C 1
ATOM 1053 O O . GLU A 1 127 ? -7.330 -1.000 13.603 1.00 14.15 276 GLU A O 1
ATOM 1059 N N . ASN A 1 128 ? -8.446 0.715 14.571 1.00 18.97 277 ASN A N 1
ATOM 1060 C CA . ASN A 1 128 ? -7.587 0.747 15.751 1.00 16.55 277 ASN A CA 1
ATOM 1061 C C . ASN A 1 128 ? -8.196 -0.043 16.889 1.00 18.51 277 ASN A C 1
ATOM 1062 O O . ASN A 1 128 ? -9.145 0.419 17.544 1.00 21.62 277 ASN A O 1
ATOM 1067 N N . LYS A 1 129 ? -7.653 -1.243 17.100 1.00 14.51 278 LYS A N 1
ATOM 1068 C CA . LYS A 1 129 ? -8.142 -2.162 18.131 1.00 15.94 278 LYS A CA 1
ATOM 1069 C C . LYS A 1 129 ? -7.230 -2.222 19.350 1.00 19.09 278 LYS A C 1
ATOM 1070 O O . LYS A 1 129 ? -7.328 -3.136 20.164 1.00 17.84 278 LYS A O 1
ATOM 1076 N N A VAL A 1 130 ? -6.332 -1.259 19.478 0.55 15.36 279 VAL A N 1
ATOM 1077 N N B VAL A 1 130 ? -6.360 -1.230 19.474 0.45 15.34 279 VAL A N 1
ATOM 1078 C CA A VAL A 1 130 ? -5.443 -1.299 20.634 0.55 14.76 279 VAL A CA 1
ATOM 1079 C CA B VAL A 1 130 ? -5.420 -1.150 20.595 0.45 15.01 279 VAL A CA 1
ATOM 1080 C C A VAL A 1 130 ? -6.226 -1.039 21.903 0.55 16.16 279 VAL A C 1
ATOM 1081 C C B VAL A 1 130 ? -6.158 -0.931 21.919 0.45 16.34 279 VAL A C 1
ATOM 1082 O O A VAL A 1 130 ? -7.224 -0.321 21.920 0.55 19.02 279 VAL A O 1
ATOM 1083 O O B VAL A 1 130 ? -7.082 -0.121 21.983 0.45 19.20 279 VAL A O 1
ATOM 1090 N N . ARG A 1 131 ? -5.757 -1.645 22.972 1.00 18.09 280 ARG A N 1
ATOM 1091 C CA . ARG A 1 131 ? -6.368 -1.419 24.283 1.00 17.43 280 ARG A CA 1
ATOM 1092 C C . ARG A 1 131 ? -5.561 -0.382 25.068 1.00 16.22 280 ARG A C 1
ATOM 1093 O O . ARG A 1 131 ? -4.427 -0.044 24.700 1.00 17.42 280 ARG A O 1
ATOM 1101 N N . ILE A 1 132 ? -6.165 0.138 26.129 1.00 18.15 281 ILE A N 1
ATOM 1102 C CA . ILE A 1 132 ? -5.485 1.094 26.990 1.00 15.01 281 ILE A CA 1
ATOM 1103 C C . ILE A 1 132 ? -4.619 0.331 27.994 1.00 15.72 281 ILE A C 1
ATOM 1104 O O . ILE A 1 132 ? -5.108 -0.567 28.681 1.00 17.93 281 ILE A O 1
ATOM 1109 N N . ALA A 1 133 ? -3.337 0.675 28.051 1.00 16.58 282 ALA A N 1
ATOM 1110 C CA . ALA A 1 133 ? -2.360 0.014 28.901 1.00 25.94 282 ALA A CA 1
ATOM 1111 C C . ALA A 1 133 ? -2.638 0.314 30.374 1.00 21.11 282 ALA A C 1
ATOM 1112 O O . ALA A 1 133 ? -3.338 1.287 30.691 1.00 17.15 282 ALA A O 1
ATOM 1114 N N . PRO A 1 134 ? -2.094 -0.527 31.279 1.00 28.40 283 PRO A N 1
ATOM 1115 C CA . PRO A 1 134 ? -2.150 -0.271 32.725 1.00 31.36 283 PRO A CA 1
ATOM 1116 C C . PRO A 1 134 ? -1.672 1.140 33.056 1.00 21.01 283 PRO A C 1
ATOM 1117 O O . PRO A 1 134 ? -0.632 1.553 32.541 1.00 25.84 283 PRO A O 1
ATOM 1121 N N . ASN A 1 135 ? -2.409 1.877 33.878 1.00 21.58 284 ASN A N 1
ATOM 1122 C CA . ASN A 1 135 ? -1.924 3.186 34.323 1.00 18.03 284 ASN A CA 1
ATOM 1123 C C . ASN A 1 135 ? -1.498 3.053 35.778 1.00 12.86 284 ASN A C 1
ATOM 1124 O O . ASN A 1 135 ? -2.297 3.214 36.707 1.00 16.59 284 ASN A O 1
ATOM 1129 N N . GLN A 1 136 ? -0.225 2.737 35.968 1.00 15.29 285 GLN A N 1
ATOM 1130 C CA . GLN A 1 136 ? 0.257 2.429 37.302 1.00 13.53 285 GLN A CA 1
ATOM 1131 C C . GLN A 1 136 ? 0.225 3.634 38.236 1.00 17.82 285 GLN A C 1
ATOM 1132 O O . GLN A 1 136 ? -0.098 3.478 39.407 1.00 14.71 285 GLN A O 1
ATOM 1138 N N . ARG A 1 137 ? 0.528 4.827 37.728 1.00 14.17 286 ARG A N 1
ATOM 1139 C CA . ARG A 1 137 ? 0.512 6.044 38.536 1.00 17.10 286 ARG A CA 1
ATOM 1140 C C . ARG A 1 137 ? -0.879 6.308 39.080 1.00 13.34 286 ARG A C 1
ATOM 1141 O O . ARG A 1 137 ? -1.059 6.567 40.274 1.00 12.32 286 ARG A O 1
ATOM 1149 N N . LYS A 1 138 ? -1.872 6.215 38.202 1.00 15.06 287 LYS A N 1
ATOM 1150 C CA . LYS A 1 138 ? -3.248 6.475 38.576 1.00 13.89 287 LYS A CA 1
ATOM 1151 C C . LYS A 1 138 ? -3.716 5.505 39.657 1.00 11.02 287 LYS A C 1
ATOM 1152 O O . LYS A 1 138 ? -4.374 5.903 40.633 1.00 12.81 287 LYS A O 1
ATOM 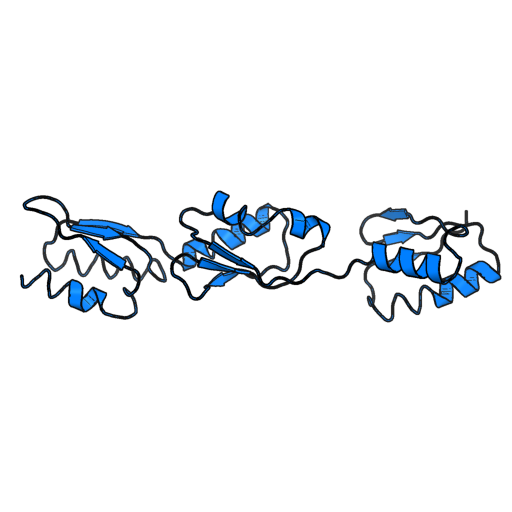1158 N N . ARG A 1 139 ? -3.381 4.230 39.495 1.00 11.40 288 ARG A N 1
ATOM 1159 C CA . ARG A 1 139 ? -3.765 3.219 40.466 1.00 10.57 288 ARG A CA 1
ATOM 1160 C C . ARG A 1 139 ? -3.040 3.432 41.800 1.00 10.39 288 ARG A C 1
ATOM 1161 O O . ARG A 1 139 ? -3.648 3.297 42.859 1.00 9.74 288 ARG A O 1
ATOM 1169 N N . LEU A 1 140 ? -1.767 3.798 41.760 1.00 8.99 289 LEU A N 1
ATOM 1170 C CA . LEU A 1 140 ? -1.012 4.090 42.968 1.00 9.71 289 LEU A CA 1
ATOM 1171 C C . LEU A 1 140 ? -1.679 5.213 43.764 1.00 9.34 289 LEU A C 1
ATOM 1172 O O . LEU A 1 140 ? -1.855 5.105 44.967 1.00 8.91 289 LEU A O 1
ATOM 1177 N N . ASP A 1 141 ? -2.011 6.306 43.090 1.00 8.24 290 ASP A N 1
ATOM 1178 C CA . ASP A 1 141 ? -2.653 7.423 43.749 1.00 8.35 290 ASP A CA 1
ATOM 1179 C C . ASP A 1 141 ? -4.027 7.021 44.297 1.00 8.60 290 ASP A C 1
ATOM 1180 O O . ASP A 1 141 ? -4.391 7.412 45.401 1.00 9.13 290 ASP A O 1
ATOM 1185 N N . ALA A 1 142 ? -4.772 6.206 43.544 1.00 8.70 291 ALA A N 1
ATOM 1186 C CA . ALA A 1 142 ? -6.040 5.684 44.040 1.00 9.60 291 ALA A CA 1
ATOM 1187 C C . ALA A 1 142 ? -5.874 4.877 45.324 1.00 8.69 291 ALA A C 1
ATOM 1188 O O . ALA A 1 142 ? -6.674 5.016 46.260 1.00 10.65 291 ALA A O 1
ATOM 1190 N N . LEU A 1 143 ? -4.855 4.029 45.378 1.00 7.92 292 LEU A N 1
ATOM 1191 C CA . LEU A 1 143 ? -4.572 3.246 46.582 1.00 10.25 292 LEU A CA 1
ATOM 1192 C C . LEU A 1 143 ? -4.135 4.116 47.758 1.00 7.81 292 LEU A C 1
ATOM 1193 O O . LEU A 1 143 ? -4.641 3.954 48.875 1.00 9.35 292 LEU A O 1
ATOM 1198 N N . LEU A 1 144 ? -3.240 5.071 47.494 1.00 7.54 293 LEU A N 1
ATOM 1199 C CA . LEU A 1 144 ? -2.827 5.993 48.560 1.00 8.34 293 LEU A CA 1
ATOM 1200 C C . LEU A 1 144 ? -4.038 6.713 49.145 1.00 8.98 293 LEU A C 1
ATOM 1201 O O . LEU A 1 144 ? -4.204 6.814 50.361 1.00 9.50 293 LEU A O 1
ATOM 1206 N N . GLU A 1 145 ? -4.905 7.198 48.261 1.00 8.10 294 GLU A N 1
ATOM 1207 C CA . GLU A 1 145 ? -6.102 7.904 48.718 1.00 8.59 294 GLU A CA 1
ATOM 1208 C C . GLU A 1 145 ? -7.049 6.958 49.456 1.00 7.83 294 GLU A C 1
ATOM 1209 O O . GLU A 1 145 ? -7.574 7.301 50.514 1.00 8.06 294 GLU A O 1
ATOM 1215 N N . GLN A 1 146 ? -7.242 5.757 48.920 1.00 7.99 295 GLN A N 1
ATOM 1216 C CA . GLN A 1 146 ? -8.161 4.807 49.521 1.00 7.45 295 GLN A CA 1
ATOM 1217 C C . GLN A 1 146 ? -7.772 4.426 50.959 1.00 8.01 295 GLN A C 1
ATOM 1218 O O . GLN A 1 146 ? -8.638 4.173 51.810 1.00 8.65 295 GLN A O 1
ATOM 1224 N N . PHE A 1 147 ? -6.469 4.403 51.213 1.00 9.01 296 PHE A N 1
ATOM 1225 C CA . PHE A 1 147 ? -5.925 3.999 52.498 1.00 7.71 296 PHE A CA 1
ATOM 1226 C C . PHE A 1 147 ? -5.644 5.170 53.439 1.00 10.26 296 PHE A C 1
ATOM 1227 O O . PHE A 1 147 ? -5.168 4.962 54.549 1.00 10.78 296 PHE A O 1
ATOM 1235 N N . GLY A 1 148 ? -5.910 6.384 52.994 1.00 9.20 297 GLY A N 1
ATOM 1236 C CA . GLY A 1 148 ? -5.685 7.578 53.781 1.00 9.94 297 GLY A CA 1
ATOM 1237 C C . GLY A 1 148 ? -4.217 7.903 53.941 1.00 8.52 297 GLY A C 1
ATOM 1238 O O . GLY A 1 148 ? -3.828 8.473 54.966 1.00 10.17 297 GLY A O 1
ATOM 1239 N N . LEU A 1 149 ? -3.419 7.594 52.921 1.00 9.08 298 LEU A N 1
ATOM 1240 C CA . LEU A 1 149 ? -1.961 7.741 52.968 1.00 8.55 298 LEU A CA 1
ATOM 1241 C C . LEU A 1 149 ? -1.417 8.867 52.085 1.00 11.40 298 LEU A C 1
ATOM 1242 O O . LEU A 1 149 ? -0.200 9.093 52.017 1.00 11.83 298 LEU A O 1
ATOM 1247 N N . ASP A 1 150 ? -2.301 9.573 51.390 1.00 11.01 299 ASP A N 1
ATOM 1248 C CA . ASP A 1 150 ? -1.885 10.538 50.392 1.00 10.13 299 ASP A CA 1
ATOM 1249 C C . ASP A 1 150 ? -1.226 11.797 50.951 1.00 12.20 299 ASP A C 1
ATOM 1250 O O . ASP A 1 150 ? -0.548 12.512 50.208 1.00 15.74 299 ASP A O 1
ATOM 1255 N N A SER A 1 151 ? -1.448 12.067 52.234 0.65 10.79 300 SER A N 1
ATOM 1256 N N B SER A 1 151 ? -1.400 12.054 52.243 0.35 10.91 300 SER A N 1
ATOM 1257 C CA A SER A 1 151 ? -0.726 13.142 52.929 0.65 14.90 300 SER A CA 1
ATOM 1258 C CA B SER A 1 151 ? -0.684 13.149 52.902 0.35 14.95 300 SER A CA 1
ATOM 1259 C C A SER A 1 151 ? 0.542 12.666 53.664 0.65 17.58 300 SER A C 1
ATOM 1260 C C B SER A 1 151 ? 0.565 12.666 53.651 0.35 17.48 300 SER A C 1
ATOM 1261 O O A SER A 1 151 ? 1.370 13.480 54.080 0.65 18.92 300 SER A O 1
ATOM 1262 O O B SER A 1 151 ? 1.397 13.470 54.077 0.35 18.85 300 SER A O 1
ATOM 1267 N N . ASP A 1 152 ? 0.685 11.352 53.818 1.00 10.12 301 ASP A N 1
ATOM 1268 C CA . ASP A 1 152 ? 1.840 10.744 54.511 1.00 11.20 301 ASP A CA 1
ATOM 1269 C C . ASP A 1 152 ? 3.011 10.582 53.548 1.00 10.99 301 ASP A C 1
ATOM 1270 O O . ASP A 1 152 ? 4.177 10.695 53.935 1.00 12.32 301 ASP A O 1
ATOM 1275 N N . PHE A 1 153 ? 2.703 10.270 52.302 1.00 11.02 302 PHE A N 1
ATOM 1276 C CA . PHE A 1 153 ? 3.716 9.969 51.315 1.00 10.15 302 PHE A CA 1
ATOM 1277 C C . PHE A 1 153 ? 3.587 10.869 50.130 1.00 10.75 302 PHE A C 1
ATOM 1278 O O . PHE A 1 153 ? 2.459 11.162 49.665 1.00 16.80 302 PHE A O 1
ATOM 1286 N N A THR A 1 154 ? 4.731 11.285 49.602 0.61 10.85 303 THR A N 1
ATOM 1287 N N B THR A 1 154 ? 4.717 11.339 49.629 0.39 10.83 303 THR A N 1
ATOM 1288 C CA A THR A 1 154 ? 4.821 12.047 48.372 0.61 11.82 303 THR A CA 1
ATOM 1289 C CA B THR A 1 154 ? 4.731 12.017 48.355 0.39 11.83 303 THR A CA 1
ATOM 1290 C C A THR A 1 154 ? 5.436 11.186 47.264 0.61 10.90 303 THR A C 1
ATOM 1291 C C B THR A 1 154 ? 5.297 11.052 47.319 0.39 10.62 303 THR A C 1
ATOM 1292 O O A THR A 1 154 ? 6.481 10.560 47.456 0.61 11.23 303 THR A O 1
ATOM 1293 O O B THR A 1 154 ? 6.146 10.206 47.621 0.39 10.31 303 THR A O 1
ATOM 1300 N N . VAL A 1 155 ? 4.800 11.166 46.098 1.00 10.70 304 VAL A N 1
ATOM 1301 C CA . VAL A 1 155 ? 5.204 10.296 45.000 1.00 11.10 304 VAL A CA 1
ATOM 1302 C C . VAL A 1 155 ? 6.241 10.965 44.112 1.00 12.77 304 VAL A C 1
ATOM 1303 O O . VAL A 1 155 ? 6.042 12.116 43.663 1.00 15.89 304 VAL A O 1
ATOM 1307 N N . ASN A 1 156 ? 7.351 10.268 43.880 1.00 12.23 305 ASN A N 1
ATOM 1308 C CA . ASN A 1 156 ? 8.401 10.777 42.989 1.00 14.65 305 ASN A CA 1
ATOM 1309 C C . ASN A 1 156 ? 8.730 9.719 41.965 1.00 18.90 305 ASN A C 1
ATOM 1310 O O . ASN A 1 156 ? 9.212 8.645 42.308 1.00 16.15 305 ASN A O 1
ATOM 1315 N N . VAL A 1 157 ? 8.492 10.034 40.707 1.00 16.56 306 VAL A N 1
ATOM 1316 C CA . VAL A 1 157 ? 8.661 9.058 39.646 1.00 19.91 306 VAL A CA 1
ATOM 1317 C C . VAL A 1 157 ? 9.935 9.369 38.869 1.00 22.01 306 VAL A C 1
ATOM 1318 O O . VAL A 1 157 ? 10.151 10.509 38.458 1.00 27.38 306 VAL A O 1
ATOM 1322 N N . LYS A 1 158 ? 10.787 8.360 38.711 1.00 26.47 307 LYS A N 1
ATOM 1323 C CA . LYS A 1 158 ? 11.933 8.436 37.804 1.00 30.41 307 LYS A CA 1
ATOM 1324 C C . LYS A 1 158 ? 11.983 7.148 36.996 1.00 28.71 307 LYS A C 1
ATOM 1325 O O . LYS A 1 158 ? 12.381 6.093 37.515 1.00 26.26 307 LYS A O 1
ATOM 1331 N N . GLY A 1 159 ? 11.572 7.234 35.731 1.00 30.39 308 GLY A N 1
ATOM 1332 C CA . GLY A 1 159 ? 11.457 6.053 34.895 1.00 25.29 308 GLY A CA 1
ATOM 1333 C C . GLY A 1 159 ? 10.452 5.079 35.474 1.00 28.94 308 GLY A C 1
ATOM 1334 O O . GLY A 1 159 ? 9.318 5.459 35.783 1.00 29.03 308 GLY A O 1
ATOM 1335 N N . GLU A 1 160 ? 10.867 3.825 35.642 1.00 24.99 309 GLU A N 1
ATOM 1336 C CA . GLU A 1 160 ? 10.001 2.820 36.242 1.00 22.86 309 GLU A CA 1
ATOM 1337 C C . GLU A 1 160 ? 10.249 2.660 37.752 1.00 20.38 309 GLU A C 1
ATOM 1338 O O . GLU A 1 160 ? 9.814 1.680 38.359 1.00 23.03 309 GLU A O 1
ATOM 1344 N N . LEU A 1 161 ? 10.961 3.617 38.338 1.00 22.00 310 LEU A N 1
ATOM 1345 C CA . LEU A 1 161 ? 11.216 3.622 39.766 1.00 21.17 310 LEU A CA 1
ATOM 1346 C C . LEU A 1 161 ? 10.362 4.700 40.414 1.00 21.41 310 LEU A C 1
ATOM 1347 O O . LEU A 1 161 ? 10.521 5.889 40.107 1.00 24.58 310 LEU A O 1
ATOM 1352 N N . ILE A 1 162 ? 9.472 4.284 41.311 1.00 21.10 311 ILE A N 1
ATOM 1353 C CA . ILE A 1 162 ? 8.628 5.229 42.049 1.00 16.28 311 ILE A CA 1
ATOM 1354 C C . ILE A 1 162 ? 8.967 5.235 43.540 1.00 14.12 311 ILE A C 1
ATOM 1355 O O . ILE A 1 162 ? 8.769 4.233 44.251 1.00 14.65 311 ILE A O 1
ATOM 1360 N N . GLU A 1 163 ? 9.441 6.383 44.007 1.00 14.60 312 GLU A N 1
ATOM 1361 C CA . GLU A 1 163 ? 9.748 6.575 45.413 1.00 11.22 312 GLU A CA 1
ATOM 1362 C C . GLU A 1 163 ? 8.527 7.145 46.131 1.00 12.22 312 GLU A C 1
ATOM 1363 O O . GLU A 1 163 ? 7.887 8.085 45.642 1.00 14.67 312 GLU A O 1
ATOM 1369 N N . LEU A 1 164 ? 8.206 6.549 47.268 1.00 8.71 313 LEU A N 1
ATOM 1370 C CA A LEU A 1 164 ? 7.198 7.078 48.185 0.67 9.47 313 LEU A CA 1
ATOM 1371 C CA B LEU A 1 164 ? 7.206 7.081 48.181 0.33 9.53 313 LEU A CA 1
ATOM 1372 C C . LEU A 1 164 ? 7.941 7.672 49.361 1.00 9.24 313 LEU A C 1
ATOM 1373 O O . LEU A 1 164 ? 8.532 6.942 50.186 1.00 10.31 313 LEU A O 1
ATOM 1382 N N A ARG A 1 165 ? 7.982 8.993 49.424 0.72 8.23 314 ARG A N 1
ATOM 1383 N N B ARG A 1 165 ? 7.874 8.985 49.477 0.28 8.35 314 ARG A N 1
ATOM 1384 C CA A ARG A 1 165 ? 8.781 9.688 50.451 0.72 9.90 314 ARG A CA 1
ATOM 1385 C CA B ARG A 1 165 ? 8.653 9.676 50.486 0.28 9.96 314 ARG A CA 1
ATOM 1386 C C A ARG A 1 165 ? 7.930 10.188 51.598 0.72 9.45 314 ARG A C 1
ATOM 1387 C C B ARG A 1 165 ? 7.827 10.149 51.658 0.28 9.64 314 ARG A C 1
ATOM 1388 O O A ARG A 1 165 ? 6.887 10.807 51.358 0.72 11.15 314 ARG A O 1
ATOM 1389 O O B ARG A 1 165 ? 6.700 10.627 51.526 0.28 9.41 314 ARG A O 1
ATOM 1404 N N . GLY A 1 166 ? 8.388 9.996 52.837 1.00 10.18 315 GLY A N 1
ATOM 1405 C CA . GLY A 1 166 ? 7.660 10.416 54.018 1.00 9.56 315 GLY A CA 1
ATOM 1406 C C . GLY A 1 166 ? 8.496 10.279 55.256 1.00 11.18 315 GLY A C 1
ATOM 1407 O O . GLY A 1 166 ? 9.619 9.763 55.213 1.00 11.75 315 GLY A O 1
ATOM 1408 N N . GLN A 1 167 ? 7.952 10.740 56.369 1.00 9.77 316 GLN A N 1
ATOM 1409 C CA . GLN A 1 167 ? 8.600 10.605 57.655 1.00 10.87 316 GLN A CA 1
ATOM 1410 C C . GLN A 1 167 ? 8.118 9.266 58.190 1.00 12.05 316 GLN A C 1
ATOM 1411 O O . GLN A 1 167 ? 7.019 9.166 58.768 1.00 12.34 316 GLN A O 1
ATOM 1417 N N . VAL A 1 168 ? 8.906 8.220 57.983 1.00 11.81 317 VAL A N 1
ATOM 1418 C CA . VAL A 1 168 ? 8.430 6.874 58.235 1.00 13.51 317 VAL A CA 1
ATOM 1419 C C . VAL A 1 168 ? 8.386 6.536 59.731 1.00 14.69 317 VAL A C 1
ATOM 1420 O O . VAL A 1 168 ? 9.403 6.618 60.435 1.00 22.53 317 VAL A O 1
ATOM 1424 N N . ASN A 1 169 ? 7.190 6.190 60.202 1.00 15.50 318 ASN A N 1
ATOM 1425 C CA . ASN A 1 169 ? 6.995 5.620 61.545 1.00 15.71 318 ASN A CA 1
ATOM 1426 C C . ASN A 1 169 ? 6.479 4.183 61.371 1.00 22.11 318 ASN A C 1
ATOM 1427 O O . ASN A 1 169 ? 6.339 3.700 60.228 1.00 17.95 318 ASN A O 1
ATOM 1432 N N . ASP A 1 170 ? 6.172 3.503 62.471 1.00 24.45 319 ASP A N 1
ATOM 1433 C CA . ASP A 1 170 ? 5.725 2.109 62.395 1.00 20.76 319 ASP A CA 1
ATOM 1434 C C . ASP A 1 170 ? 4.432 1.953 61.603 1.00 20.53 319 ASP A C 1
ATOM 1435 O O . ASP A 1 170 ? 4.320 1.016 60.801 1.00 21.32 319 ASP A O 1
ATOM 1440 N N . GLU A 1 171 ? 3.462 2.845 61.846 1.00 21.16 320 GLU A N 1
ATOM 1441 C CA . GLU A 1 171 ? 2.185 2.863 61.131 1.00 19.55 320 GLU A CA 1
ATOM 1442 C C . GLU A 1 171 ? 2.416 3.001 59.632 1.00 17.91 320 GLU A C 1
ATOM 1443 O O . GLU A 1 171 ? 1.833 2.262 58.840 1.00 19.17 320 GLU A O 1
ATOM 1449 N N . LYS A 1 172 ? 3.236 3.974 59.246 1.00 16.96 321 LYS A N 1
ATOM 1450 C CA . LYS A 1 172 ? 3.487 4.248 57.832 1.00 14.32 321 LYS A CA 1
ATOM 1451 C C . LYS A 1 172 ? 4.223 3.084 57.168 1.00 15.43 321 LYS A C 1
ATOM 1452 O O . LYS A 1 172 ? 3.946 2.727 56.028 1.00 12.35 321 LYS A O 1
ATOM 1458 N N . LEU A 1 173 ? 5.153 2.469 57.876 1.00 12.72 322 LEU A N 1
ATOM 1459 C CA . LEU A 1 173 ? 5.851 1.310 57.345 1.00 12.54 322 LEU A CA 1
ATOM 1460 C C . LEU A 1 173 ? 4.906 0.142 57.083 1.00 12.32 322 LEU A C 1
ATOM 1461 O O . LEU A 1 173 ? 4.942 -0.463 56.006 1.00 13.27 322 LEU A O 1
ATOM 1466 N N . SER A 1 174 ? 4.045 -0.177 58.047 1.00 14.89 323 SER A N 1
ATOM 1467 C CA . SER A 1 174 ? 3.114 -1.280 57.859 1.00 15.12 323 SER A CA 1
ATOM 1468 C C . SER A 1 174 ? 2.095 -0.971 56.766 1.00 13.68 323 SER A C 1
ATOM 1469 O O . SER A 1 174 ? 1.709 -1.870 56.004 1.00 15.92 323 SER A O 1
ATOM 1472 N N . SER A 1 175 ? 1.668 0.289 56.671 1.00 14.11 324 SER A N 1
ATOM 1473 C CA . SER A 1 175 ? 0.730 0.692 55.623 1.00 14.78 324 SER A CA 1
ATOM 1474 C C . SER A 1 175 ? 1.396 0.596 54.257 1.00 12.50 324 SER A C 1
ATOM 1475 O O . SER A 1 175 ? 0.790 0.096 53.294 1.00 12.60 324 SER A O 1
ATOM 1478 N N . PHE A 1 176 ? 2.647 1.036 54.168 1.00 11.63 325 PHE A N 1
ATOM 1479 C CA . PHE A 1 176 ? 3.408 0.865 52.933 1.00 11.59 325 PHE A CA 1
ATOM 1480 C C . PHE A 1 176 ? 3.486 -0.607 52.518 1.00 10.28 325 PHE A C 1
ATOM 1481 O O . PHE A 1 176 ? 3.309 -0.950 51.340 1.00 11.08 325 PHE A O 1
ATOM 1489 N N . ASN A 1 177 ? 3.801 -1.473 53.472 1.00 10.93 326 ASN A N 1
ATOM 1490 C CA . ASN A 1 177 ? 3.933 -2.890 53.170 1.00 13.46 326 ASN A CA 1
ATOM 1491 C C . ASN A 1 177 ? 2.633 -3.451 52.581 1.00 11.37 326 ASN A C 1
ATOM 1492 O O . ASN A 1 177 ? 2.665 -4.225 51.619 1.00 12.50 326 ASN A O 1
ATOM 1497 N N . GLN A 1 178 ? 1.487 -3.049 53.127 1.00 10.32 327 GLN A N 1
ATOM 1498 C CA . GLN A 1 178 ? 0.208 -3.472 52.550 1.00 11.47 327 GLN A CA 1
ATOM 1499 C C . GLN A 1 178 ? -0.005 -2.915 51.133 1.00 11.59 327 GLN A C 1
ATOM 1500 O O . GLN A 1 178 ? -0.390 -3.639 50.191 1.00 11.27 327 GLN A O 1
ATOM 1506 N N . LEU A 1 179 ? 0.266 -1.628 50.957 1.00 11.45 328 LEU A N 1
ATOM 1507 C CA . LEU A 1 179 ? 0.128 -1.004 49.652 1.00 10.98 328 LEU A CA 1
ATOM 1508 C C . LEU A 1 179 ? 1.004 -1.719 48.620 1.00 11.70 328 LEU A C 1
ATOM 1509 O O . LEU A 1 179 ? 0.566 -2.018 47.515 1.00 11.55 328 LEU A O 1
ATOM 1514 N N . GLN A 1 180 ? 2.240 -2.015 48.999 1.00 10.68 329 GLN A N 1
ATOM 1515 C CA A GLN A 1 180 ? 3.165 -2.637 48.066 0.53 9.28 329 GLN A CA 1
ATOM 1516 C CA B GLN A 1 180 ? 3.207 -2.677 48.118 0.47 9.44 329 GLN A CA 1
ATOM 1517 C C . GLN A 1 180 ? 2.697 -4.048 47.679 1.00 9.69 329 GLN A C 1
ATOM 1518 O O . GLN A 1 180 ? 2.747 -4.413 46.508 1.00 10.74 329 GLN A O 1
ATOM 1529 N N . GLN A 1 181 ? 2.203 -4.808 48.645 1.00 10.46 330 GLN A N 1
ATOM 1530 C CA . GLN A 1 181 ? 1.669 -6.152 48.361 1.00 14.02 330 GLN A CA 1
ATOM 1531 C C . GLN A 1 181 ? 0.512 -6.081 47.365 1.00 13.43 330 GLN A C 1
ATOM 1532 O O . GLN A 1 181 ? 0.462 -6.840 46.383 1.00 13.57 330 GLN A O 1
ATOM 1538 N N . THR A 1 182 ? -0.416 -5.163 47.615 1.00 11.74 331 THR A N 1
ATOM 1539 C CA . THR A 1 182 ? -1.580 -4.978 46.745 1.00 12.74 331 THR A CA 1
ATOM 1540 C C . THR A 1 182 ? -1.180 -4.523 45.334 1.00 13.96 331 THR A C 1
ATOM 1541 O O . THR A 1 182 ? -1.644 -5.067 44.328 1.00 15.41 331 THR A O 1
ATOM 1545 N N . PHE A 1 183 ? -0.270 -3.552 45.243 1.00 12.87 332 PHE A N 1
ATOM 1546 C CA . PHE A 1 183 ? 0.236 -3.054 43.966 1.00 11.56 332 PHE A CA 1
ATOM 1547 C C . PHE A 1 183 ? 0.894 -4.164 43.163 1.00 14.72 332 PHE A C 1
ATOM 1548 O O . PHE A 1 183 ? 0.651 -4.295 41.963 1.00 13.23 332 PHE A O 1
ATOM 1556 N N A ARG A 1 184 ? 1.719 -4.966 43.827 0.55 12.86 333 ARG A N 1
ATOM 1557 N N B ARG A 1 184 ? 1.732 -4.964 43.816 0.45 12.90 333 ARG A N 1
ATOM 1558 C CA A ARG A 1 184 ? 2.441 -6.044 43.158 0.55 16.86 333 ARG A CA 1
ATOM 1559 C CA B ARG A 1 184 ? 2.444 -6.043 43.131 0.45 16.85 333 ARG A CA 1
ATOM 1560 C C A ARG A 1 184 ? 1.512 -7.127 42.634 0.55 17.84 333 ARG A C 1
ATOM 1561 C C B ARG A 1 184 ? 1.506 -7.126 42.622 0.45 17.85 333 ARG A C 1
ATOM 1562 O O A ARG A 1 184 ? 1.755 -7.707 41.575 0.55 18.70 333 ARG A O 1
ATOM 1563 O O B ARG A 1 184 ? 1.743 -7.710 41.564 0.45 18.69 333 ARG A O 1
ATOM 1578 N N . GLN A 1 185 ? 0.447 -7.408 43.372 1.00 14.40 334 GLN A N 1
ATOM 1579 C CA . GLN A 1 185 ? -0.511 -8.436 42.927 1.00 18.15 334 GLN A CA 1
ATOM 1580 C C . GLN A 1 185 ? -1.120 -8.060 41.575 1.00 26.82 334 GLN A C 1
ATOM 1581 O O . GLN A 1 185 ? -1.400 -8.923 40.739 1.00 26.08 334 GLN A O 1
ATOM 1587 N N . GLU A 1 186 ? -1.255 -6.764 41.333 1.00 15.80 335 GLU A N 1
ATOM 1588 C CA . GLU A 1 186 ? -1.835 -6.286 40.082 1.00 14.38 335 GLU A CA 1
ATOM 1589 C C . GLU A 1 186 ? -0.817 -6.078 38.973 1.00 21.64 335 GLU A C 1
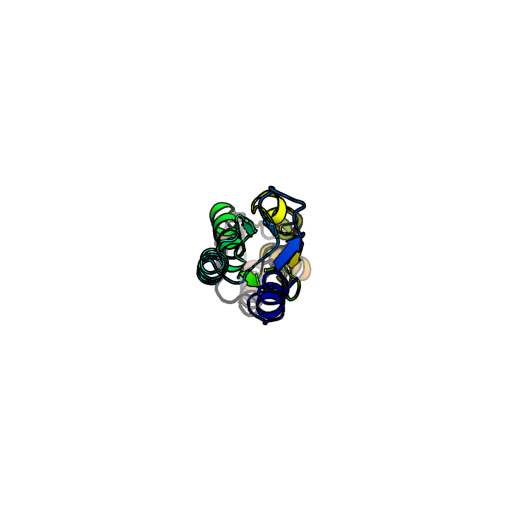ATOM 1590 O O . GLU A 1 186 ? -1.030 -6.486 37.821 1.00 21.85 335 GLU A O 1
ATOM 1596 N N . PHE A 1 187 ? 0.294 -5.439 39.300 1.00 19.01 336 PHE A N 1
ATOM 1597 C CA . PHE A 1 187 ? 1.244 -5.040 38.267 1.00 20.00 336 PHE A CA 1
ATOM 1598 C C . PHE A 1 187 ? 2.490 -5.910 38.137 1.00 22.15 336 PHE A C 1
ATOM 1599 O O . PHE A 1 187 ? 3.310 -5.674 37.253 1.00 27.46 336 PHE A O 1
ATOM 1607 N N . GLY A 1 188 ? 2.633 -6.911 39.001 1.00 19.66 337 GLY A N 1
ATOM 1608 C CA . GLY A 1 188 ? 3.873 -7.673 39.047 1.00 28.98 337 GLY A CA 1
ATOM 1609 C C . GLY A 1 188 ? 5.052 -6.789 39.430 1.00 29.92 337 GLY A C 1
ATOM 1610 O O . GLY A 1 188 ? 4.946 -5.994 40.373 1.00 25.45 337 GLY A O 1
ATOM 1611 N N . ASN A 1 189 ? 6.150 -6.883 38.672 1.00 37.31 338 ASN A N 1
ATOM 1612 C CA . ASN A 1 189 ? 7.410 -6.209 39.017 1.00 37.27 338 ASN A CA 1
ATOM 1613 C C . ASN A 1 189 ? 7.718 -4.913 38.249 1.00 40.46 338 ASN A C 1
ATOM 1614 O O . ASN A 1 189 ? 8.884 -4.520 38.127 1.00 42.76 338 ASN A O 1
ATOM 1619 N N . ARG A 1 190 ? 6.684 -4.248 37.736 1.00 33.59 339 ARG A N 1
ATOM 1620 C CA . ARG A 1 190 ? 6.877 -3.007 36.986 1.00 37.54 339 ARG A CA 1
ATOM 1621 C C . ARG A 1 190 ? 5.675 -2.081 37.158 1.00 34.01 339 ARG A C 1
ATOM 1622 O O . ARG A 1 190 ? 4.540 -2.493 36.910 1.00 32.88 339 ARG A O 1
ATOM 1630 N N . PRO A 1 191 ? 5.907 -0.827 37.589 1.00 29.68 340 PRO A N 1
ATOM 1631 C CA . PRO A 1 191 ? 7.169 -0.260 38.075 1.00 27.27 340 PRO A CA 1
ATOM 1632 C C . PRO A 1 191 ? 7.396 -0.715 39.512 1.00 31.99 340 PRO A C 1
ATOM 1633 O O . PRO A 1 191 ? 6.516 -1.379 40.060 1.00 27.47 340 PRO A O 1
ATOM 1637 N N . LYS A 1 192 ? 8.541 -0.390 40.105 1.00 19.38 341 LYS A N 1
ATOM 1638 C CA . LYS A 1 192 ? 8.819 -0.781 41.485 1.00 21.96 341 LYS A CA 1
ATOM 1639 C C . LYS A 1 192 ? 8.553 0.369 42.438 1.00 17.95 341 LYS A C 1
ATOM 1640 O O . LYS A 1 192 ? 8.850 1.524 42.114 1.00 19.19 341 LYS A O 1
ATOM 1646 N N . LEU A 1 193 ? 8.012 0.035 43.607 1.00 15.39 342 LEU A N 1
ATOM 1647 C CA . LEU A 1 193 ? 7.778 1.031 44.661 1.00 12.57 342 LEU A CA 1
ATOM 1648 C C . LEU A 1 193 ? 8.869 0.943 45.702 1.00 11.57 342 LEU A C 1
ATOM 1649 O O . LEU A 1 193 ? 9.087 -0.122 46.292 1.00 16.15 342 LEU A O 1
ATOM 1654 N N . GLU A 1 194 ? 9.530 2.072 45.956 1.00 11.88 343 GLU A N 1
ATOM 1655 C CA . GLU A 1 194 ? 10.550 2.149 47.011 1.00 10.21 343 GLU A CA 1
ATOM 1656 C C . GLU A 1 194 ? 10.051 3.083 48.104 1.00 9.38 343 GLU A C 1
ATOM 1657 O O . GLU A 1 194 ? 9.596 4.187 47.812 1.00 12.64 343 GLU A O 1
ATOM 1663 N N . LEU A 1 195 ? 10.162 2.654 49.348 1.00 11.28 344 LEU A N 1
ATOM 1664 C CA . LEU A 1 195 ? 9.884 3.506 50.500 1.00 12.10 344 LEU A CA 1
ATOM 1665 C C . LEU A 1 195 ? 11.123 4.319 50.870 1.00 9.45 344 LEU A C 1
ATOM 1666 O O . LEU A 1 195 ? 12.227 3.771 50.965 1.00 10.58 344 LEU A O 1
ATOM 1671 N N . VAL A 1 196 ? 10.962 5.616 51.077 1.00 9.89 345 VAL A N 1
ATOM 1672 C CA . VAL A 1 196 ? 12.100 6.486 51.358 1.00 10.11 345 VAL A CA 1
ATOM 1673 C C . VAL A 1 196 ? 11.781 7.337 52.568 1.00 10.47 345 VAL A C 1
ATOM 1674 O O . VAL A 1 196 ? 10.820 8.131 52.560 1.00 10.13 345 VAL A O 1
ATOM 1678 N N . ASN A 1 197 ? 12.559 7.176 53.639 1.00 8.83 346 ASN A N 1
ATOM 1679 C CA . ASN A 1 197 ? 12.428 8.028 54.799 1.00 8.60 346 ASN A CA 1
ATOM 1680 C C . ASN A 1 197 ? 13.167 9.324 54.560 1.00 11.20 346 ASN A C 1
ATOM 1681 O O . ASN A 1 197 ? 14.365 9.327 54.202 1.00 10.47 346 ASN A O 1
ATOM 1686 N N . VAL A 1 198 ? 12.443 10.420 54.740 1.00 11.97 347 VAL A N 1
ATOM 1687 C CA . VAL A 1 198 ? 12.975 11.762 54.643 1.00 16.98 347 VAL A CA 1
ATOM 1688 C C . VAL A 1 198 ? 12.661 12.519 55.932 1.00 23.13 347 VAL A C 1
ATOM 1689 O O . VAL A 1 198 ? 11.839 12.079 56.755 1.00 24.95 347 VAL A O 1
#

Solvent-accessible surface area: 11948 Å² total; per-residue (Å²): 167,116,39,48,122,46,0,92,178,37,20,90,62,80,52,13,132,34,12,84,10,81,54,31,164,173,81,84,46,33,52,0,41,22,25,5,73,62,57,135,12,65,78,48,0,46,91,59,0,106,93,56,68,12,76,52,114,35,96,29,108,6,6,56,97,6,50,73,20,0,63,125,20,5,119,192,83,49,19,144,53,15,116,8,48,74,13,107,92,38,0,80,0,27,0,59,16,64,14,43,54,120,66,91,116,102,128,7,50,58,56,0,75,87,79,6,89,26,8,98,3,15,48,66,119,31,150,92,17,74,49,48,113,134,81,0,42,44,6,3,108,142,85,53,10,83,111,43,6,92,28,47,67,102,70,91,59,5,24,0,85,5,134,45,72,125,135,40,78,68,35,9,73,90,0,60,110,36,3,114,155,96,32,34,83,142,15,106,15,76,49,41,105,111

Organism: Yersinia enterocolitica (NCBI:txid630)

B-factor: mean 19.87, std 10.32, range [5.63, 71.8]

InterPro domains:
  IPR008984 SMAD/FHA domain superfamily [SSF49879] (3-93)
  IPR012843 YscD [TIGR02500] (3-412)
  IPR032030 YscD, cytoplasmic domain [PF16697] (6-95)
  IPR032034 YscD-like, Bon-like domain 1 [PF16693] (157-215)
  IPR053946 YscD-like, Bon-like domain 3 [PF21934] (285-345)
  IPR053947 YscD-like, Bon-like domain 2 [PF21937] (216-280)
  IPR057770 YscD/Y4YQ, C-terminal domain [PF23893] (359-409)

Nearest PDB structures (foldseek):
  4alz-assembly1_A  TM=1.005E+00  e=1.185E-39  Yersinia enterocolitica
  4qq0-assembly1_A  TM=5.636E-01  e=7.584E-10  Chlamydia trachomatis D/UW-3/CX
  6rwx-assembly1_S  TM=3.955E-01  e=2.776E-06  Shigella flexneri
  3gr0-assembly2_B  TM=3.514E-01  e=6.427E-07  Salmonella enterica subsp. enterica serovar Typhimurium
  3gr1-assembly2_F-5  TM=3.340E-01  e=1.566E-06  Salmonella enterica subsp. enterica serovar Typhimurium

Radius of gyration: 27.87 Å; Cα contacts (8 Å, |Δi|>4): 292; chains: 1; bounding box: 26×26×91 Å

Secondary structure (DSSP, 8-state):
-HHHHHHHHHHTSGGGTTEEEE---TTSPEEEEEEESSHHHHHHHHHHHHHTT--EEEEEEEHHHHHHHHHHHHHHTT--SEEEEE-SSTTEEEEEEEE-HHHHTT-HHHHHHHHSTT--EEEE-PEEPP-HHHHHHHHHHHTT-TTT-EEEEETTEEEEEE---HHHHHHHHHHHHHHHHHHTTSSEEEEEE-

CATH classification: 3.30.1340.30 (+2 more: 3.30.1340.30, 3.30.70.1770)

Foldseek 3Di:
DPLVVVLVVVCPDPQNVFKDWDQDPPPDAIEIEGEGQAVVSVVVSVVSCVVVVGGHDYHYDHPVLLQVQLVVVCVVVPNDFWHWAPDPDGLEIEIEGEDAPVVVVVVVFVVSPVRGPSRPTYHYPHYHDDDLVVVLCVLCVVLVNPVAWDWDDDPQEIETEHQDDPVNVVSVVVSQVVSCVPPPPTRHYHYYHD